Protein AF-A0A8S0XXW0-F1 (afdb_monomer)

Organism: NCBI:txid1561005

Secondary structure (DSSP, 8-state):
-EEEETTEEEE---------------HHHHHHSTT-EEEEEEE-TTS-EEEEEEETT--EEEEEEE--HHHHHHHHHHHHHHHHHHHH-S-PPTTPPTTHHHHHHHHHHHHHHHHHHHHHHHHHHHHTT-SEEEEE--TT-PPPTTSS-HHHHHHHHT-THHHHHHHHHHHHHHTTPEEEEE--TTTTTB-TTTS-B-EEPTTSSEEE-TTT---SEEHHHHHHHHHHHHHHHHHT-

Sequence (237 aa):
MLIHKQSGWQLHVPVVLPRKAVKLESVQVRVGKTDFRMCCVDLGINHHLVMTIQDRKGRVLATKVISGGEDNHLRKSYLEKVVRLQKQTRVIPEGERFAADLWDKIGNFNDDVAHRVSRAIVEFAKKHGAKTIVFEHLTNLKPSKGTQSHRLNQKFIFWVKGRIVKYTRYKALHEGIVVNRVSPRNTSKECPYCGGTFTRYQGVALAKCPTCGVKDVNADYIGSLGIGRNFRKKWLA

Structure (mmCIF, N/CA/C/O backbone):
data_AF-A0A8S0XXW0-F1
#
_entry.id   AF-A0A8S0XXW0-F1
#
loop_
_atom_site.group_PDB
_atom_site.id
_atom_site.type_symbol
_atom_site.label_atom_id
_atom_site.label_alt_id
_atom_site.label_comp_id
_atom_site.label_asym_id
_atom_site.label_entity_id
_atom_site.label_seq_id
_atom_site.pdbx_PDB_ins_code
_atom_site.Cartn_x
_atom_site.Cartn_y
_atom_site.Cartn_z
_atom_site.occupancy
_atom_site.B_iso_or_equiv
_atom_site.auth_seq_id
_atom_site.auth_comp_id
_atom_site.auth_asym_id
_atom_site.auth_atom_id
_atom_site.pdbx_PDB_model_num
ATOM 1 N N . MET A 1 1 ? -11.345 -15.396 -28.919 1.00 77.00 1 MET A N 1
ATOM 2 C CA . MET A 1 1 ? -10.688 -14.605 -29.984 1.00 77.00 1 MET A CA 1
ATOM 3 C C . MET A 1 1 ? -9.280 -15.136 -30.171 1.00 77.00 1 MET A C 1
ATOM 5 O O . MET A 1 1 ? -8.565 -15.260 -29.182 1.00 77.00 1 MET A O 1
ATOM 9 N N . LEU A 1 2 ? -8.911 -15.512 -31.392 1.00 85.50 2 LEU A N 1
ATOM 10 C CA . LEU A 1 2 ? -7.560 -15.969 -31.712 1.00 85.50 2 LEU A CA 1
ATOM 11 C C . LEU A 1 2 ? -6.682 -14.734 -31.974 1.00 85.50 2 LEU A C 1
ATOM 13 O O . LEU A 1 2 ? -7.088 -13.849 -32.721 1.00 85.50 2 LEU A O 1
ATOM 17 N N . ILE A 1 3 ? -5.531 -14.637 -31.313 1.00 87.38 3 ILE A N 1
ATOM 18 C CA . ILE A 1 3 ? -4.619 -13.489 -31.395 1.00 87.38 3 ILE A CA 1
ATOM 19 C C . ILE A 1 3 ? -3.254 -13.995 -31.844 1.00 87.38 3 ILE A C 1
ATOM 21 O O . ILE A 1 3 ? -2.691 -14.889 -31.214 1.00 87.38 3 ILE A O 1
ATOM 25 N N . HIS A 1 4 ? -2.709 -13.410 -32.905 1.00 87.44 4 HIS A N 1
ATOM 26 C CA . HIS A 1 4 ? -1.344 -13.682 -33.338 1.00 87.44 4 HIS A CA 1
ATOM 27 C C . HIS A 1 4 ? -0.362 -12.791 -32.567 1.00 87.44 4 HIS A C 1
ATOM 29 O O . HIS A 1 4 ? -0.524 -11.569 -32.534 1.00 87.44 4 HIS A O 1
ATOM 35 N N . LYS A 1 5 ? 0.645 -13.390 -31.926 1.00 83.12 5 LYS A N 1
ATOM 36 C CA . LYS A 1 5 ? 1.760 -12.684 -31.276 1.00 83.12 5 LYS A CA 1
ATOM 37 C C . LYS A 1 5 ? 3.090 -13.193 -31.828 1.00 83.12 5 LYS A C 1
ATOM 39 O O . LYS A 1 5 ? 3.140 -14.247 -32.446 1.00 83.12 5 LYS A O 1
ATOM 44 N N . GLN A 1 6 ? 4.181 -12.483 -31.537 1.00 75.38 6 GLN A N 1
ATOM 45 C CA . GLN A 1 6 ? 5.540 -12.912 -31.904 1.00 75.38 6 GLN A CA 1
ATOM 46 C C . GLN A 1 6 ? 5.907 -14.306 -31.358 1.00 75.38 6 GLN A C 1
ATOM 48 O O . GLN A 1 6 ? 6.700 -15.010 -31.967 1.00 75.38 6 GLN A O 1
ATOM 53 N N . SER A 1 7 ? 5.315 -14.725 -30.233 1.00 82.56 7 SER A N 1
ATOM 54 C CA . SER A 1 7 ? 5.494 -16.064 -29.654 1.00 82.56 7 SER A CA 1
ATOM 55 C C . SER A 1 7 ? 4.532 -17.128 -30.205 1.00 82.56 7 SER A C 1
ATOM 57 O O . SER A 1 7 ? 4.498 -18.240 -29.682 1.00 82.56 7 SER A O 1
ATOM 59 N N . GLY A 1 8 ? 3.739 -16.796 -31.228 1.00 90.56 8 GLY A N 1
ATOM 60 C CA . GLY A 1 8 ? 2.772 -17.684 -31.869 1.00 90.56 8 GLY A CA 1
ATOM 61 C C . GLY A 1 8 ? 1.310 -17.298 -31.630 1.00 90.56 8 GLY A C 1
ATOM 62 O O . GLY A 1 8 ? 0.977 -16.226 -31.110 1.00 90.56 8 GLY A O 1
ATOM 63 N N . TRP A 1 9 ? 0.411 -18.192 -32.039 1.00 92.00 9 TRP A N 1
ATOM 64 C CA . TRP A 1 9 ? -1.033 -18.018 -31.902 1.00 92.00 9 TRP A CA 1
ATOM 65 C C . TRP A 1 9 ? -1.498 -18.273 -30.466 1.00 92.00 9 TRP A C 1
ATOM 67 O O . TRP A 1 9 ? -1.149 -19.275 -29.848 1.00 92.00 9 TRP A O 1
ATOM 77 N N . GLN A 1 10 ? -2.329 -17.376 -29.938 1.00 91.62 10 GLN A N 1
ATOM 78 C CA . GLN A 1 10 ? -2.934 -17.492 -28.613 1.00 91.62 10 GLN A CA 1
ATOM 79 C C . GLN A 1 10 ? -4.457 -17.465 -28.726 1.00 91.62 10 GLN A C 1
ATOM 81 O O . GLN A 1 10 ? -5.033 -16.531 -29.286 1.00 91.62 10 GLN A O 1
ATOM 86 N N . LEU A 1 11 ? -5.131 -18.464 -28.155 1.00 91.06 11 LEU A N 1
ATOM 87 C CA . LEU A 1 11 ? -6.588 -18.487 -28.061 1.00 91.06 11 LEU A CA 1
ATOM 88 C C . LEU A 1 11 ? -7.034 -17.835 -26.750 1.00 91.06 11 LEU A C 1
ATOM 90 O O . LEU A 1 11 ? -6.878 -18.396 -25.669 1.00 91.06 11 LEU A O 1
ATOM 94 N N . HIS A 1 12 ? -7.627 -16.647 -26.838 1.00 85.75 12 HIS A N 1
ATOM 95 C CA . HIS A 1 12 ? -8.251 -16.002 -25.689 1.00 85.75 12 HIS A CA 1
ATOM 96 C C . HIS A 1 12 ? -9.686 -16.517 -25.536 1.00 85.75 12 HIS A C 1
ATOM 98 O O . HIS A 1 12 ? -10.572 -16.129 -26.309 1.00 85.75 12 HIS A O 1
ATOM 104 N N . VAL A 1 13 ? -9.903 -17.373 -24.535 1.00 88.81 13 VAL A N 1
ATOM 105 C CA . VAL A 1 13 ? -11.226 -17.869 -24.132 1.00 88.81 13 VAL A CA 1
ATOM 106 C C . VAL A 1 13 ? -11.676 -17.095 -22.890 1.00 88.81 13 VAL A C 1
ATOM 108 O O . VAL A 1 13 ? -11.130 -17.316 -21.807 1.00 88.81 13 VAL A O 1
ATOM 111 N N . PRO A 1 14 ? -12.623 -16.147 -23.004 1.00 83.06 14 PRO A N 1
ATOM 112 C CA . PRO A 1 14 ? -13.171 -15.491 -21.827 1.00 83.06 14 PRO A CA 1
ATOM 113 C C . PRO A 1 14 ? -13.984 -16.508 -21.023 1.00 83.06 14 PRO A C 1
ATOM 115 O O . PRO A 1 14 ? -14.970 -17.053 -21.510 1.00 83.06 14 PRO A O 1
ATOM 118 N N . VAL A 1 15 ? -13.579 -16.750 -19.778 1.00 83.19 15 VAL A N 1
ATOM 119 C CA . VAL A 1 15 ? -14.344 -17.576 -18.841 1.00 83.19 15 VAL A CA 1
ATOM 120 C C . VAL A 1 15 ? -15.150 -16.652 -17.941 1.00 83.19 15 VAL A C 1
ATOM 122 O O . VAL A 1 15 ? -14.590 -15.860 -17.179 1.00 83.19 15 VAL A O 1
ATOM 125 N N . VAL A 1 16 ? -16.475 -16.753 -18.018 1.00 79.81 16 VAL A N 1
ATOM 126 C CA . VAL A 1 16 ? -17.367 -16.100 -17.058 1.00 79.81 16 VAL A CA 1
ATOM 127 C C . VAL A 1 16 ? -17.517 -17.038 -15.872 1.00 79.81 16 VAL A C 1
ATOM 129 O O . VAL A 1 16 ? -18.204 -18.051 -15.946 1.00 79.81 16 VAL A O 1
ATOM 132 N N . LEU A 1 17 ? -16.851 -16.711 -14.767 1.00 74.50 17 LEU A N 1
ATOM 133 C CA . LEU A 1 17 ? -17.072 -17.434 -13.523 1.00 74.50 17 LEU A CA 1
ATOM 134 C C . LEU A 1 17 ? -18.460 -17.063 -12.983 1.00 74.50 17 LEU A C 1
ATOM 136 O O . LEU A 1 17 ? -18.759 -15.863 -12.905 1.00 74.50 17 LEU A O 1
ATOM 140 N N . PRO A 1 18 ? -19.298 -18.043 -12.590 1.00 70.94 18 PRO A N 1
ATOM 141 C CA . PRO A 1 18 ? -20.573 -17.749 -11.959 1.00 70.94 18 PRO A CA 1
ATOM 142 C C . PRO A 1 18 ? -20.307 -16.846 -10.760 1.00 70.94 18 PRO A C 1
ATOM 144 O O . PRO A 1 18 ? -19.464 -17.133 -9.901 1.00 70.94 18 PRO A O 1
ATOM 147 N N . ARG A 1 19 ? -20.972 -15.689 -10.750 1.00 63.59 19 ARG A N 1
ATOM 148 C CA . ARG A 1 19 ? -20.820 -14.702 -9.687 1.00 63.59 19 ARG A CA 1
ATOM 149 C C . ARG A 1 19 ? -21.181 -15.421 -8.391 1.00 63.59 19 ARG A C 1
ATOM 151 O O . ARG A 1 19 ? -22.343 -15.774 -8.205 1.00 63.59 19 ARG A O 1
ATOM 158 N N . LYS A 1 20 ? -20.219 -15.630 -7.482 1.00 65.00 20 LYS A N 1
ATOM 159 C CA . LYS A 1 20 ? -20.583 -15.927 -6.092 1.00 65.00 20 LYS A CA 1
ATOM 160 C C . LYS A 1 20 ? -21.565 -14.831 -5.701 1.00 65.00 20 LYS A C 1
ATOM 162 O O . LYS A 1 20 ? -21.251 -13.653 -5.886 1.00 65.00 20 LYS A O 1
ATOM 167 N N . ALA A 1 21 ? -22.765 -15.207 -5.267 1.00 60.47 21 ALA A N 1
ATOM 168 C CA . ALA A 1 21 ? -23.776 -14.263 -4.822 1.00 60.47 21 ALA A CA 1
ATOM 169 C C . ALA A 1 21 ? -23.275 -13.604 -3.532 1.00 60.47 21 ALA A C 1
ATOM 171 O O . ALA A 1 21 ? -23.643 -13.971 -2.421 1.00 60.47 21 ALA A O 1
ATOM 172 N N . VAL A 1 22 ? -22.356 -12.654 -3.671 1.00 65.00 22 VAL A N 1
ATOM 173 C CA . VAL A 1 22 ? -21.858 -11.870 -2.560 1.00 65.00 22 VAL A CA 1
ATOM 174 C C . VAL A 1 22 ? -22.926 -10.819 -2.301 1.00 65.00 22 VAL A C 1
ATOM 176 O O . VAL A 1 22 ? -22.941 -9.767 -2.941 1.00 65.00 22 VAL A O 1
ATOM 179 N N . LYS A 1 23 ? -23.844 -11.108 -1.374 1.00 68.62 23 LYS A N 1
ATOM 180 C CA . LYS A 1 23 ? -24.723 -10.084 -0.801 1.00 68.62 23 LYS A CA 1
ATOM 181 C C . LYS A 1 23 ? -23.844 -9.099 -0.035 1.00 68.62 23 LYS A C 1
ATOM 183 O O . LYS A 1 23 ? -23.504 -9.299 1.129 1.00 68.62 23 LYS A O 1
ATOM 188 N N . LEU A 1 24 ? -23.382 -8.065 -0.733 1.00 75.75 24 LEU A N 1
ATOM 189 C CA . LEU A 1 24 ? -22.581 -7.023 -0.121 1.00 75.75 24 LEU A CA 1
ATOM 190 C C . LEU A 1 24 ? -23.501 -6.093 0.663 1.00 75.75 24 LEU A C 1
ATOM 192 O O . LEU A 1 24 ? -24.193 -5.263 0.086 1.00 75.75 24 LEU A O 1
ATOM 196 N N . GLU A 1 25 ? -23.459 -6.201 1.986 1.00 82.62 25 GLU A N 1
ATOM 197 C CA . GLU A 1 25 ? -24.016 -5.169 2.862 1.00 82.62 25 GLU A CA 1
ATOM 198 C C . GLU A 1 25 ? -23.358 -3.810 2.589 1.00 82.62 25 GLU A C 1
ATOM 200 O O . GLU A 1 25 ? -22.163 -3.752 2.254 1.00 82.62 25 GLU A O 1
ATOM 205 N N . SER A 1 26 ? -24.120 -2.729 2.792 1.00 83.62 26 SER A N 1
ATOM 206 C CA . SER A 1 26 ? -23.596 -1.365 2.742 1.00 83.62 26 SER A CA 1
ATOM 207 C C . SER A 1 26 ? -22.456 -1.180 3.747 1.00 83.62 26 SER A C 1
ATOM 209 O O . SER A 1 26 ? -22.330 -1.906 4.739 1.00 83.62 26 SER A O 1
ATOM 211 N N . VAL A 1 27 ? -21.591 -0.198 3.489 1.00 84.19 27 VAL A N 1
ATOM 212 C CA . VAL A 1 27 ? -20.442 0.069 4.364 1.00 84.19 27 VAL A CA 1
ATOM 213 C C . VAL A 1 27 ? -20.913 0.400 5.781 1.00 84.19 27 VAL A C 1
ATOM 215 O O . VAL A 1 27 ? -20.328 -0.108 6.731 1.00 84.19 27 VAL A O 1
ATOM 218 N N . GLN A 1 28 ? -22.003 1.156 5.922 1.00 84.56 28 GLN A N 1
ATOM 219 C CA . GLN A 1 28 ? -22.602 1.524 7.205 1.00 84.56 28 GLN A CA 1
ATOM 220 C C . GLN A 1 28 ? -23.027 0.298 8.019 1.00 84.56 28 GLN A C 1
ATOM 222 O O . GLN A 1 28 ? -22.655 0.181 9.184 1.00 84.56 28 GLN A O 1
ATOM 227 N N . VAL A 1 29 ? -23.731 -0.655 7.396 1.00 85.69 29 VAL A N 1
ATOM 228 C CA . VAL A 1 29 ? -24.186 -1.880 8.077 1.00 85.69 29 VAL A CA 1
ATOM 229 C C . VAL A 1 29 ? -22.997 -2.706 8.566 1.00 85.69 29 VAL A C 1
ATOM 231 O O . VAL A 1 29 ? -22.981 -3.153 9.710 1.00 85.69 29 VAL A O 1
ATOM 234 N N . ARG A 1 30 ? -21.953 -2.857 7.739 1.00 86.19 30 ARG A N 1
ATOM 235 C CA . ARG A 1 30 ? -20.734 -3.591 8.126 1.00 86.19 30 ARG A CA 1
ATOM 236 C C . ARG A 1 30 ? -20.043 -2.947 9.31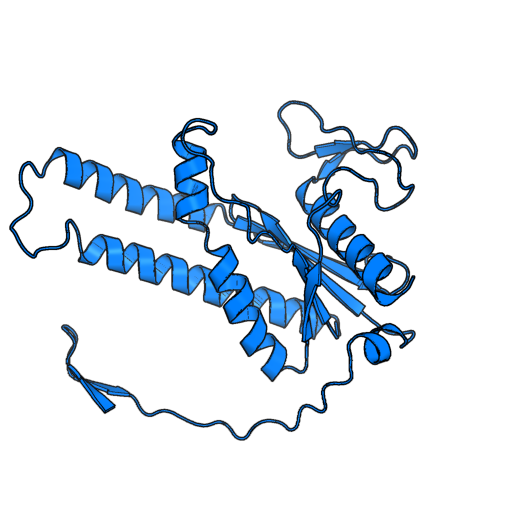7 1.00 86.19 30 ARG A C 1
ATOM 238 O O . ARG A 1 30 ? -19.617 -3.642 10.230 1.00 86.19 30 ARG A O 1
ATOM 245 N N . VAL A 1 31 ? -19.906 -1.628 9.263 1.00 87.12 31 VAL A N 1
ATOM 246 C CA . VAL A 1 31 ? -19.191 -0.819 10.249 1.00 87.12 31 VAL A CA 1
ATOM 247 C C . VAL A 1 31 ? -19.926 -0.775 11.594 1.00 87.12 31 VAL A C 1
ATOM 249 O O . VAL A 1 31 ? -19.275 -0.644 12.630 1.00 87.12 31 VAL A O 1
ATOM 252 N N . GLY A 1 32 ? -21.252 -0.952 11.595 1.00 84.06 32 GLY A N 1
ATOM 253 C CA . GLY A 1 32 ? -22.062 -1.082 12.809 1.00 84.06 32 GLY A CA 1
ATOM 254 C C . GLY A 1 32 ? -21.827 -2.377 13.596 1.00 84.06 32 GLY A C 1
ATOM 255 O O . GLY A 1 32 ? -22.107 -2.416 14.793 1.00 84.06 32 GLY A O 1
ATOM 256 N N . LYS A 1 33 ? -21.271 -3.425 12.971 1.00 87.69 33 LYS A N 1
ATOM 257 C CA . LYS A 1 33 ? -20.992 -4.701 13.647 1.00 87.69 33 LYS A CA 1
ATOM 258 C C . LYS A 1 33 ? -19.844 -4.556 14.649 1.00 87.69 33 LYS A C 1
ATOM 260 O O . LYS A 1 33 ? -18.830 -3.910 14.381 1.00 87.69 33 LYS A O 1
ATOM 265 N N . THR A 1 34 ? -19.989 -5.164 15.823 1.00 85.62 34 THR A N 1
ATOM 266 C CA . THR A 1 34 ? -19.013 -5.054 16.923 1.00 85.62 34 THR A CA 1
ATOM 267 C C . THR A 1 34 ? -17.680 -5.729 16.605 1.00 85.62 34 THR A C 1
ATOM 269 O O . THR A 1 34 ? -16.633 -5.255 17.047 1.00 85.62 34 THR A O 1
ATOM 272 N N . ASP A 1 35 ? -17.706 -6.783 15.793 1.00 89.75 35 ASP A N 1
ATOM 273 C CA . ASP A 1 35 ? -16.549 -7.534 15.304 1.00 89.75 35 ASP A CA 1
ATOM 274 C C . ASP A 1 35 ? -15.934 -6.937 14.023 1.00 89.75 35 ASP A C 1
ATOM 276 O O . ASP A 1 35 ? -15.030 -7.531 13.427 1.00 89.75 35 ASP A O 1
ATOM 280 N N . PHE A 1 36 ? -16.391 -5.755 13.589 1.00 93.19 36 PHE A N 1
ATOM 281 C CA . PHE A 1 36 ? -15.921 -5.132 12.360 1.00 93.19 36 PHE A CA 1
ATOM 282 C C . PHE A 1 36 ? -14.412 -4.870 12.386 1.00 93.19 36 PHE A C 1
ATOM 284 O O . PHE A 1 36 ? -13.871 -4.178 13.257 1.00 93.19 36 PHE A O 1
ATOM 291 N N . ARG A 1 37 ? -13.745 -5.374 11.346 1.00 95.56 37 ARG A N 1
ATOM 292 C CA . ARG A 1 37 ? -12.324 -5.162 11.075 1.00 95.56 37 ARG A CA 1
ATOM 293 C C . ARG A 1 37 ? -12.131 -4.557 9.695 1.00 95.56 37 ARG A C 1
ATOM 295 O O . ARG A 1 37 ? -12.758 -4.977 8.716 1.00 95.56 37 ARG A O 1
ATOM 302 N N . MET A 1 38 ? -11.198 -3.620 9.616 1.00 96.00 38 MET A N 1
ATOM 303 C CA . MET A 1 38 ? -10.753 -3.001 8.374 1.00 96.00 38 MET A CA 1
ATOM 304 C C . MET A 1 38 ? -9.255 -3.220 8.173 1.00 96.00 38 MET A C 1
ATOM 306 O O . MET A 1 38 ? -8.485 -3.198 9.128 1.00 96.00 38 MET A O 1
ATOM 310 N N . CYS A 1 39 ? -8.839 -3.393 6.924 1.00 97.50 39 CYS A N 1
ATOM 311 C CA . CYS A 1 39 ? -7.438 -3.402 6.528 1.00 97.50 39 CYS A CA 1
ATOM 312 C C . CYS A 1 39 ? -7.091 -2.037 5.933 1.00 97.50 39 CYS A C 1
ATOM 314 O O . CYS A 1 39 ? -7.526 -1.714 4.829 1.00 97.50 39 CYS A O 1
ATOM 316 N N . CYS A 1 40 ? -6.331 -1.227 6.658 1.00 96.06 40 CYS A N 1
ATOM 317 C CA . CYS A 1 40 ? -5.833 0.057 6.174 1.00 96.06 40 CYS A CA 1
ATOM 318 C C . CYS A 1 40 ? -4.532 -0.170 5.419 1.00 96.06 40 CYS A C 1
ATOM 320 O O . CYS A 1 40 ? -3.696 -0.950 5.869 1.00 96.06 40 CYS A O 1
ATOM 322 N N . VAL A 1 41 ? -4.400 0.459 4.256 1.00 94.25 41 VAL A N 1
ATOM 323 C CA . VAL A 1 41 ? -3.312 0.185 3.323 1.00 94.25 41 VAL A CA 1
ATOM 324 C C . VAL A 1 41 ? -2.670 1.498 2.908 1.00 94.25 41 VAL A C 1
ATOM 326 O O . VAL A 1 41 ? -3.231 2.243 2.095 1.00 94.25 41 VAL A O 1
ATOM 329 N N . ASP A 1 42 ? -1.484 1.757 3.449 1.00 90.62 42 ASP A N 1
ATOM 330 C CA . ASP A 1 42 ? -0.631 2.844 2.997 1.00 90.62 42 ASP A CA 1
ATOM 331 C C . ASP A 1 42 ? 0.325 2.347 1.909 1.00 90.62 42 ASP A C 1
ATOM 333 O O . ASP A 1 42 ? 1.037 1.354 2.061 1.00 90.62 42 ASP A O 1
ATOM 337 N N . LEU A 1 43 ? 0.298 3.045 0.778 1.00 86.62 43 LEU A N 1
ATOM 338 C CA . LEU A 1 43 ? 1.144 2.773 -0.374 1.00 86.62 43 LEU A CA 1
ATOM 339 C C . LEU A 1 43 ? 2.106 3.946 -0.469 1.00 86.62 43 LEU A C 1
ATOM 341 O O . LEU A 1 43 ? 1.690 5.020 -0.908 1.00 86.62 43 LEU A O 1
ATOM 345 N N . GLY A 1 44 ? 3.362 3.729 -0.093 1.00 77.38 44 GLY A N 1
ATOM 346 C CA . GLY A 1 44 ? 4.431 4.706 -0.232 1.00 77.38 44 GLY A CA 1
ATOM 347 C C . GLY A 1 44 ? 4.956 4.803 -1.670 1.00 77.38 44 GLY A C 1
ATOM 348 O O . GLY A 1 44 ? 4.848 3.874 -2.478 1.00 77.38 44 GLY A O 1
ATOM 349 N N . ILE A 1 45 ? 5.583 5.937 -1.994 1.00 66.50 45 ILE A N 1
ATOM 350 C CA . ILE A 1 45 ? 6.205 6.200 -3.310 1.00 66.50 45 ILE A CA 1
ATOM 351 C C . ILE A 1 45 ? 7.396 5.262 -3.567 1.00 66.50 45 ILE A C 1
ATOM 353 O O . ILE A 1 45 ? 7.683 4.908 -4.706 1.00 66.50 45 ILE A O 1
ATOM 357 N N . ASN A 1 46 ? 8.070 4.801 -2.510 1.00 63.38 46 ASN A N 1
ATOM 358 C CA . ASN A 1 46 ? 9.148 3.812 -2.604 1.00 63.38 46 ASN A CA 1
ATOM 359 C C . ASN A 1 46 ? 8.626 2.369 -2.663 1.00 63.38 46 ASN A C 1
ATOM 361 O O . ASN A 1 46 ? 9.384 1.442 -2.398 1.00 63.38 46 ASN A O 1
ATOM 365 N N . HIS A 1 47 ? 7.346 2.158 -2.983 1.00 59.28 47 HIS A N 1
ATOM 366 C CA . HIS A 1 47 ? 6.723 0.831 -3.014 1.00 59.28 47 HIS A CA 1
ATOM 367 C C . HIS A 1 47 ? 6.783 0.085 -1.671 1.00 59.28 47 HIS A C 1
ATOM 369 O O . HIS A 1 47 ? 6.521 -1.111 -1.617 1.00 59.28 47 HIS A O 1
ATOM 375 N N . HIS A 1 48 ? 7.082 0.799 -0.584 1.00 70.31 48 HIS A N 1
ATOM 376 C CA . HIS A 1 48 ? 6.832 0.313 0.760 1.00 70.31 48 HIS A CA 1
ATOM 377 C C . HIS A 1 48 ? 5.328 0.313 0.966 1.00 70.31 48 HIS A C 1
ATOM 379 O O . HIS A 1 48 ? 4.654 1.332 0.799 1.00 70.31 48 HIS A O 1
ATOM 385 N N . LEU A 1 49 ? 4.813 -0.867 1.257 1.00 85.81 49 LEU A N 1
ATOM 386 C CA . LEU A 1 49 ? 3.424 -1.071 1.585 1.00 85.81 49 LEU A CA 1
ATOM 387 C C . LEU A 1 49 ? 3.345 -1.348 3.076 1.00 85.81 49 LEU A C 1
ATOM 389 O O . LEU A 1 49 ? 3.956 -2.307 3.548 1.00 85.81 49 LEU A O 1
ATOM 393 N N . VAL A 1 50 ? 2.549 -0.560 3.788 1.00 91.56 50 VAL A N 1
ATOM 394 C CA . VAL A 1 50 ? 2.177 -0.863 5.167 1.00 91.56 50 VAL A CA 1
ATOM 395 C C . VAL A 1 50 ? 0.698 -1.193 5.203 1.00 91.56 50 VAL A C 1
ATOM 397 O O . VAL A 1 50 ? -0.140 -0.448 4.697 1.00 91.56 50 VAL A O 1
ATOM 400 N N . MET A 1 51 ? 0.378 -2.332 5.802 1.00 95.25 51 MET A N 1
ATOM 401 C CA . MET A 1 51 ? -0.987 -2.770 6.040 1.00 95.25 51 MET A CA 1
ATOM 402 C C . MET A 1 51 ? -1.216 -2.897 7.536 1.00 95.25 51 MET A C 1
ATOM 404 O O . MET A 1 51 ? -0.434 -3.557 8.221 1.00 95.25 51 MET A O 1
ATOM 408 N N . THR A 1 52 ? -2.303 -2.318 8.038 1.00 96.31 52 THR A N 1
ATOM 409 C CA . THR A 1 52 ? -2.725 -2.492 9.432 1.00 96.31 52 THR A CA 1
ATOM 410 C C . THR A 1 52 ? -4.169 -2.965 9.509 1.00 96.31 52 THR A C 1
ATOM 412 O O . THR A 1 52 ? -5.064 -2.395 8.886 1.00 96.31 52 THR A O 1
ATOM 415 N N . ILE A 1 53 ? -4.410 -4.017 10.288 1.00 97.62 53 ILE A N 1
ATOM 416 C CA . ILE A 1 53 ? -5.756 -4.456 10.648 1.00 97.62 53 ILE A CA 1
ATOM 417 C C . ILE A 1 53 ? -6.192 -3.646 11.855 1.00 97.62 53 ILE A C 1
ATOM 419 O O . ILE A 1 53 ? -5.536 -3.684 12.893 1.00 97.62 53 ILE A O 1
ATOM 423 N N . GLN A 1 54 ? -7.295 -2.923 11.714 1.00 95.50 54 GLN A N 1
ATOM 424 C CA . GLN A 1 54 ? -7.855 -2.082 12.762 1.00 95.50 54 GLN A CA 1
ATOM 425 C C . GLN A 1 54 ? -9.302 -2.470 13.046 1.00 95.50 54 GLN A C 1
ATOM 427 O O . GLN A 1 54 ? -10.041 -2.843 12.131 1.00 95.50 54 GLN A O 1
ATOM 432 N N . ASP A 1 55 ? -9.713 -2.355 14.304 1.00 93.38 55 ASP A N 1
ATOM 433 C CA . ASP A 1 55 ? -11.113 -2.506 14.702 1.00 93.38 55 ASP A CA 1
ATOM 434 C C . ASP A 1 55 ? -11.890 -1.174 14.641 1.00 93.38 55 ASP A C 1
ATOM 436 O O . ASP A 1 55 ? -11.347 -0.109 14.318 1.00 93.38 55 ASP A O 1
ATOM 440 N N . ARG A 1 56 ? -13.183 -1.225 14.981 1.00 91.00 56 ARG A N 1
ATOM 441 C CA . ARG A 1 56 ? -14.071 -0.050 15.050 1.00 91.00 56 ARG A CA 1
ATOM 442 C C . ARG A 1 56 ? -13.591 1.034 16.029 1.00 91.00 56 ARG A C 1
ATOM 444 O O . ARG A 1 56 ? -13.891 2.203 15.814 1.00 91.00 56 ARG A O 1
ATOM 451 N N . LYS A 1 57 ? -12.835 0.672 17.072 1.00 88.94 57 LYS A N 1
ATOM 452 C CA . LYS A 1 57 ? -12.287 1.597 18.083 1.00 88.94 57 LYS A CA 1
ATOM 453 C C . LYS A 1 57 ? -10.916 2.163 17.688 1.00 88.94 57 LYS A C 1
ATOM 455 O O . LYS A 1 57 ? -10.435 3.096 18.318 1.00 88.94 57 LYS A O 1
ATOM 460 N N . GLY A 1 58 ? -10.297 1.633 16.633 1.00 88.62 58 GLY A N 1
ATOM 461 C CA . GLY A 1 58 ? -8.964 2.022 16.180 1.00 88.62 58 GLY A CA 1
ATOM 462 C C . GLY A 1 58 ? -7.816 1.246 16.817 1.00 88.62 58 GLY A C 1
ATOM 463 O O . GLY A 1 58 ? -6.663 1.618 16.603 1.00 88.62 58 GLY A O 1
ATOM 464 N N . ARG A 1 59 ? -8.098 0.160 17.546 1.00 91.56 59 ARG A N 1
ATOM 465 C CA . ARG A 1 59 ? -7.059 -0.757 18.032 1.00 91.56 59 ARG A CA 1
ATOM 466 C C . ARG A 1 59 ? -6.455 -1.507 16.851 1.00 91.56 59 ARG A C 1
ATOM 468 O O . ARG A 1 59 ? -7.183 -1.988 15.981 1.00 91.56 59 ARG A O 1
ATOM 475 N N . VAL A 1 60 ? -5.130 -1.615 16.834 1.00 94.50 60 VAL A N 1
ATOM 476 C CA . VAL A 1 60 ? -4.381 -2.335 15.799 1.00 94.50 60 VAL A CA 1
ATOM 477 C C . VAL A 1 60 ? -4.251 -3.795 16.214 1.00 94.50 60 VAL A C 1
ATOM 479 O O . VAL A 1 60 ? -3.721 -4.086 17.279 1.00 94.50 60 VAL A O 1
ATOM 482 N N . LEU A 1 61 ? -4.748 -4.705 15.380 1.00 95.81 61 LEU A N 1
ATOM 483 C CA . LEU A 1 61 ? -4.754 -6.148 15.639 1.00 95.81 61 LEU A CA 1
ATOM 484 C C . LEU A 1 61 ? -3.602 -6.878 14.942 1.00 95.81 61 LEU A C 1
ATOM 486 O O . LEU A 1 61 ? -3.162 -7.923 15.403 1.00 95.81 61 LEU A O 1
ATOM 490 N N . ALA A 1 62 ? -3.146 -6.359 13.802 1.00 96.44 62 ALA A N 1
ATOM 491 C CA . ALA A 1 62 ? -2.033 -6.921 13.049 1.00 96.44 62 ALA A CA 1
ATOM 492 C C . ALA A 1 62 ? -1.426 -5.860 12.131 1.00 96.44 62 ALA A C 1
ATOM 494 O O . ALA A 1 62 ? -2.142 -4.999 11.615 1.00 96.44 62 ALA A O 1
ATOM 495 N N . THR A 1 63 ? -0.129 -5.982 11.869 1.00 95.25 63 THR A N 1
ATOM 496 C CA . THR A 1 63 ? 0.607 -5.120 10.942 1.00 95.25 63 THR A CA 1
ATOM 497 C C . THR A 1 63 ? 1.441 -5.986 10.015 1.00 95.25 63 THR A C 1
ATOM 499 O O . THR A 1 63 ? 2.055 -6.958 10.451 1.00 95.25 63 THR A O 1
ATOM 502 N N . LYS A 1 64 ? 1.484 -5.633 8.732 1.00 94.69 64 LYS A N 1
ATOM 503 C CA . LYS A 1 64 ? 2.377 -6.256 7.758 1.00 94.69 64 LYS A CA 1
ATOM 504 C C . LYS A 1 64 ? 3.002 -5.189 6.878 1.00 94.69 64 LYS A C 1
ATOM 506 O O . LYS A 1 64 ? 2.299 -4.339 6.335 1.00 94.69 64 LYS A O 1
ATOM 511 N N . VAL A 1 65 ? 4.317 -5.270 6.722 1.00 91.88 65 VAL A N 1
ATOM 512 C CA . VAL A 1 65 ? 5.089 -4.398 5.838 1.00 91.88 65 VAL A CA 1
ATOM 513 C C . VAL A 1 65 ? 5.628 -5.234 4.686 1.00 91.88 65 VAL A C 1
ATOM 515 O O . VAL A 1 65 ? 6.102 -6.349 4.896 1.00 91.88 65 VAL A O 1
ATOM 518 N N . ILE A 1 66 ? 5.528 -4.713 3.467 1.00 89.50 66 ILE A N 1
ATOM 519 C CA . ILE A 1 66 ? 6.167 -5.290 2.283 1.00 89.50 66 ILE A CA 1
ATOM 520 C C . ILE A 1 66 ? 7.124 -4.239 1.733 1.00 89.50 66 ILE A C 1
ATOM 522 O O . ILE A 1 66 ? 6.709 -3.127 1.398 1.00 89.50 66 ILE A O 1
ATOM 526 N N . SER A 1 67 ? 8.409 -4.589 1.677 1.00 87.25 67 SER A N 1
ATOM 527 C CA . SER A 1 67 ? 9.427 -3.751 1.051 1.00 87.25 67 SER A CA 1
ATOM 528 C C . SER A 1 67 ? 9.314 -3.843 -0.468 1.00 87.25 67 SER A C 1
ATOM 530 O O . SER A 1 67 ? 9.107 -4.918 -1.020 1.00 87.25 67 SER A O 1
ATOM 532 N N . GLY A 1 68 ? 9.484 -2.708 -1.138 1.00 84.75 68 GLY A N 1
ATOM 533 C CA . GLY A 1 68 ? 9.598 -2.619 -2.591 1.00 84.75 68 GLY A CA 1
ATOM 534 C C . GLY A 1 68 ? 11.031 -2.365 -3.054 1.00 84.75 68 GLY A C 1
ATOM 535 O O . GLY A 1 68 ? 11.232 -1.933 -4.186 1.00 84.75 68 GLY A O 1
ATOM 536 N N . GLY A 1 69 ? 12.027 -2.551 -2.178 1.00 85.62 69 GLY A N 1
ATOM 537 C CA . GLY A 1 69 ? 13.435 -2.251 -2.458 1.00 85.62 69 GLY A CA 1
ATOM 538 C C . GLY A 1 69 ? 13.977 -2.989 -3.683 1.00 85.62 69 GLY A C 1
ATOM 539 O O . GLY A 1 69 ? 14.513 -2.349 -4.587 1.00 85.62 69 GLY A O 1
ATOM 540 N N . GLU A 1 70 ? 13.765 -4.303 -3.751 1.00 87.31 70 GLU A N 1
ATOM 541 C CA . GLU A 1 70 ? 14.174 -5.145 -4.886 1.00 87.31 70 GLU A CA 1
ATOM 542 C C . GLU A 1 70 ? 13.473 -4.726 -6.181 1.00 87.31 70 GLU A C 1
ATOM 544 O O . GLU A 1 70 ? 14.126 -4.472 -7.195 1.00 87.31 70 GLU A O 1
ATOM 549 N N . ASP A 1 71 ? 12.150 -4.545 -6.126 1.00 89.00 71 ASP A N 1
ATOM 550 C CA . ASP A 1 71 ? 11.360 -4.115 -7.280 1.00 89.00 71 ASP A CA 1
ATOM 551 C C . ASP A 1 71 ? 11.824 -2.742 -7.802 1.00 89.00 71 ASP A C 1
ATOM 553 O O . ASP A 1 71 ? 11.873 -2.496 -9.010 1.00 89.00 71 ASP A O 1
ATOM 557 N N . ASN A 1 72 ? 12.198 -1.831 -6.899 1.00 85.31 72 ASN A N 1
ATOM 558 C CA . ASN A 1 72 ? 12.743 -0.523 -7.253 1.00 85.31 72 ASN A CA 1
ATOM 559 C C . ASN A 1 72 ? 14.130 -0.621 -7.878 1.00 85.31 72 ASN A C 1
ATOM 561 O O . ASN A 1 72 ? 14.408 0.103 -8.835 1.00 85.31 72 ASN A O 1
ATOM 565 N N . HIS A 1 73 ? 14.992 -1.480 -7.335 1.00 87.75 73 HIS A N 1
ATOM 566 C CA . HIS A 1 73 ? 16.328 -1.708 -7.869 1.00 87.75 73 HIS A CA 1
ATOM 567 C C . HIS A 1 73 ? 16.247 -2.259 -9.296 1.00 87.75 73 HIS A C 1
ATOM 569 O O . HIS A 1 73 ? 16.883 -1.735 -10.212 1.00 87.75 73 HIS A O 1
ATOM 575 N N . LEU A 1 74 ? 15.399 -3.265 -9.513 1.00 89.00 74 LEU A N 1
ATOM 576 C CA . LEU A 1 74 ? 15.211 -3.862 -10.829 1.00 89.00 74 LEU A CA 1
ATOM 577 C C . LEU A 1 74 ? 14.591 -2.870 -11.823 1.00 89.00 74 LEU A C 1
ATOM 579 O O . LEU A 1 74 ? 15.074 -2.737 -12.949 1.00 89.00 74 LEU A O 1
ATOM 583 N N . ARG A 1 75 ? 13.589 -2.090 -11.393 1.00 88.75 75 ARG A N 1
ATOM 584 C CA . ARG A 1 75 ? 13.024 -1.003 -12.207 1.00 88.75 75 ARG A CA 1
ATOM 585 C C . ARG A 1 75 ? 14.085 0.016 -12.606 1.00 88.75 75 ARG A C 1
ATOM 587 O O . ARG A 1 75 ? 14.135 0.412 -13.767 1.00 88.75 75 ARG A O 1
ATOM 594 N N . LYS A 1 76 ? 14.927 0.434 -11.658 1.00 88.06 76 LYS A N 1
ATOM 595 C CA . LYS A 1 76 ? 16.029 1.366 -11.912 1.00 88.06 76 LYS A CA 1
ATOM 596 C C . LYS A 1 76 ? 16.973 0.804 -12.979 1.00 88.06 76 LYS A C 1
ATOM 598 O O . LYS A 1 76 ? 17.245 1.508 -13.943 1.00 88.06 76 LYS A O 1
ATOM 603 N N . SER A 1 77 ? 17.357 -0.469 -12.874 1.00 91.25 77 SER A N 1
ATOM 604 C CA . SER A 1 77 ? 18.195 -1.138 -13.879 1.00 91.25 77 SER A CA 1
ATOM 605 C C . SER A 1 77 ? 17.571 -1.123 -15.282 1.00 91.25 77 SER A C 1
ATOM 607 O O . SER A 1 77 ? 18.262 -0.856 -16.266 1.00 91.25 77 SER A O 1
ATOM 609 N N . TYR A 1 78 ? 16.258 -1.355 -15.409 1.00 90.81 78 TYR A N 1
ATOM 610 C CA . TYR A 1 78 ? 15.586 -1.249 -16.710 1.00 90.81 78 TYR A CA 1
ATOM 611 C C . TYR A 1 78 ? 15.583 0.180 -17.257 1.00 90.81 78 TYR A C 1
ATOM 613 O O . TYR A 1 78 ? 15.862 0.377 -18.438 1.00 90.81 78 TYR A O 1
ATOM 621 N N . LEU A 1 79 ? 15.321 1.178 -16.413 1.00 88.81 79 LEU A N 1
ATOM 622 C CA . LEU A 1 79 ? 15.324 2.584 -16.825 1.00 88.81 79 LEU A CA 1
ATOM 623 C C . LEU A 1 79 ? 16.722 3.072 -17.224 1.00 88.81 79 LEU A C 1
ATOM 625 O O . LEU A 1 79 ? 16.855 3.837 -18.173 1.00 88.81 79 LEU A O 1
ATOM 629 N N . GLU A 1 80 ? 17.774 2.598 -16.561 1.00 90.69 80 GLU A N 1
ATOM 630 C CA . GLU A 1 80 ? 19.160 2.899 -16.941 1.00 90.69 80 GLU A CA 1
ATOM 631 C C . GLU A 1 80 ? 19.508 2.346 -18.327 1.00 90.69 80 GLU A C 1
ATOM 633 O O . GLU A 1 80 ? 20.190 3.017 -19.104 1.00 90.69 80 GLU A O 1
ATOM 638 N N . LYS A 1 81 ? 18.980 1.168 -18.689 1.00 91.50 81 LYS A N 1
ATOM 639 C CA . LYS A 1 81 ? 19.119 0.621 -20.049 1.00 91.50 81 LYS A CA 1
ATOM 640 C C . LYS A 1 81 ? 18.431 1.504 -21.090 1.00 91.50 81 LYS A C 1
ATOM 642 O O . LYS A 1 81 ? 19.030 1.746 -22.134 1.00 91.50 81 LYS A O 1
ATOM 647 N N . VAL A 1 82 ? 17.236 2.027 -20.793 1.00 88.94 82 VAL A N 1
ATOM 648 C CA . VAL A 1 82 ? 16.525 2.983 -21.668 1.00 88.94 82 VAL A CA 1
ATOM 649 C C . VAL A 1 82 ? 17.382 4.228 -21.895 1.00 88.94 82 VAL A C 1
ATOM 651 O O . VAL A 1 82 ? 17.606 4.617 -23.037 1.00 88.94 82 VAL A O 1
ATOM 654 N N . VAL A 1 83 ? 17.916 4.819 -20.822 1.00 87.62 83 VAL A N 1
ATOM 655 C CA . VAL A 1 83 ? 18.764 6.022 -20.905 1.00 87.62 83 VAL A CA 1
ATOM 656 C C . VAL A 1 83 ? 20.037 5.754 -21.709 1.00 87.62 83 VAL A C 1
ATOM 658 O O . VAL A 1 83 ? 20.446 6.590 -22.511 1.00 87.62 83 VAL A O 1
ATOM 661 N N . ARG A 1 84 ? 20.673 4.591 -21.523 1.00 89.25 84 ARG A N 1
ATOM 662 C CA . ARG A 1 84 ? 21.870 4.212 -22.285 1.00 89.25 84 ARG A CA 1
ATOM 663 C C . ARG A 1 84 ? 21.575 4.082 -23.777 1.00 89.25 84 ARG A C 1
ATOM 665 O O . ARG A 1 84 ? 22.321 4.642 -24.572 1.00 89.25 84 ARG A O 1
ATOM 672 N N . LEU A 1 85 ? 20.489 3.396 -24.137 1.00 87.94 85 LEU A N 1
ATOM 673 C CA . LEU A 1 85 ? 20.052 3.282 -25.530 1.00 87.94 85 LEU A CA 1
ATOM 674 C C . LEU A 1 85 ? 19.750 4.663 -26.117 1.00 87.94 85 LEU A C 1
ATOM 676 O O . LEU A 1 85 ? 20.187 4.962 -27.217 1.00 87.94 85 LEU A O 1
ATOM 680 N N . GLN A 1 86 ? 19.110 5.549 -25.352 1.00 86.12 86 GLN A N 1
ATOM 681 C CA . GLN A 1 86 ? 18.752 6.886 -25.826 1.00 86.12 86 GLN A CA 1
ATOM 682 C C . GLN A 1 86 ? 19.987 7.743 -26.136 1.00 86.12 86 GLN A C 1
ATOM 684 O O . GLN A 1 86 ? 19.953 8.554 -27.051 1.00 86.12 86 GLN A O 1
ATOM 689 N N . LYS A 1 87 ? 21.091 7.556 -25.402 1.00 86.38 87 LYS A N 1
ATOM 690 C CA . LYS A 1 87 ? 22.372 8.220 -25.702 1.00 86.38 87 LYS A CA 1
ATOM 691 C C . LYS A 1 87 ? 23.045 7.680 -26.966 1.00 86.38 87 LYS A C 1
ATOM 693 O O . LYS A 1 87 ? 23.808 8.402 -27.598 1.00 86.38 87 LYS A O 1
ATOM 698 N N . GLN A 1 88 ? 22.819 6.407 -27.290 1.00 87.12 88 GLN A N 1
ATOM 699 C CA . GLN A 1 88 ? 23.403 5.743 -28.459 1.00 87.12 88 GLN A CA 1
ATOM 700 C C . GLN A 1 88 ? 22.585 6.013 -29.728 1.00 87.12 88 GLN A C 1
ATOM 702 O O . GLN A 1 88 ? 23.148 6.166 -30.810 1.00 87.12 88 GLN A O 1
ATOM 707 N N . THR A 1 89 ? 21.264 6.100 -29.596 1.00 81.38 89 THR A N 1
ATOM 708 C CA . THR A 1 89 ? 20.335 6.327 -30.702 1.00 81.38 89 THR A CA 1
ATOM 709 C C . THR A 1 89 ? 20.234 7.818 -31.023 1.00 81.38 89 THR A C 1
ATOM 711 O O . THR A 1 89 ? 19.765 8.603 -30.205 1.00 81.38 89 THR A O 1
ATOM 714 N N . ARG A 1 90 ? 20.657 8.216 -32.229 1.00 70.12 90 ARG A N 1
ATOM 715 C CA . ARG A 1 90 ? 20.598 9.616 -32.694 1.00 70.12 90 ARG A CA 1
ATOM 716 C C . ARG A 1 90 ? 19.297 9.968 -33.423 1.00 70.12 90 ARG A C 1
ATOM 718 O O . ARG A 1 90 ? 18.879 11.117 -33.373 1.00 70.12 90 ARG A O 1
ATOM 725 N N . VAL A 1 91 ? 18.661 8.992 -34.077 1.00 75.88 91 VAL A N 1
ATOM 726 C CA . VAL A 1 91 ? 17.414 9.151 -34.844 1.00 75.88 91 VAL A CA 1
ATOM 727 C C . VAL A 1 91 ? 16.520 7.939 -34.582 1.00 75.88 91 VAL A C 1
ATOM 729 O O . VAL A 1 91 ? 17.013 6.814 -34.527 1.00 75.88 91 VAL A O 1
ATOM 732 N N . ILE A 1 92 ? 15.223 8.175 -34.392 1.00 75.69 92 ILE A N 1
ATOM 733 C CA . ILE A 1 92 ? 14.196 7.131 -34.296 1.00 75.69 92 ILE A CA 1
ATOM 734 C C . ILE A 1 92 ? 13.453 7.129 -35.640 1.00 75.69 92 ILE A C 1
ATOM 736 O O . ILE A 1 92 ? 12.979 8.201 -36.025 1.00 75.69 92 ILE A O 1
ATOM 740 N N . PRO A 1 93 ? 13.372 5.993 -36.359 1.00 76.88 93 PRO A N 1
ATOM 741 C CA . PRO A 1 93 ? 12.612 5.901 -37.603 1.00 76.88 93 PRO A CA 1
ATOM 742 C C . PRO A 1 93 ? 11.151 6.321 -37.415 1.00 76.88 93 PRO A C 1
ATOM 744 O O . PRO A 1 93 ? 10.543 6.075 -36.369 1.00 76.88 93 PRO A O 1
ATOM 747 N N . GLU A 1 94 ? 10.583 6.966 -38.430 1.00 76.19 94 GLU A N 1
ATOM 748 C CA . GLU A 1 94 ? 9.195 7.416 -38.397 1.00 76.19 94 GLU A CA 1
ATOM 749 C C . GLU A 1 94 ? 8.238 6.220 -38.255 1.00 76.19 94 GLU A C 1
ATOM 751 O O . GLU A 1 94 ? 8.382 5.203 -38.928 1.00 76.19 94 GLU A O 1
ATOM 756 N N . GLY A 1 95 ? 7.279 6.320 -37.331 1.00 77.19 95 GLY A N 1
ATOM 757 C CA . GLY A 1 95 ? 6.334 5.241 -37.023 1.00 77.19 95 GLY A CA 1
ATOM 758 C C . GLY A 1 95 ? 6.834 4.191 -36.021 1.00 77.19 95 GLY A C 1
ATOM 759 O O . GLY A 1 95 ? 6.023 3.411 -35.517 1.00 77.19 95 GLY A O 1
ATOM 760 N N . GLU A 1 96 ? 8.117 4.195 -35.646 1.00 79.50 96 GLU A N 1
ATOM 761 C CA . GLU A 1 96 ? 8.652 3.260 -34.653 1.00 79.50 96 GLU A CA 1
ATOM 762 C C . GLU A 1 96 ? 8.645 3.821 -33.225 1.00 79.50 96 GLU A C 1
ATOM 764 O O . GLU A 1 96 ? 8.891 5.001 -32.959 1.00 79.50 96 GLU A O 1
ATOM 769 N N . ARG A 1 97 ? 8.392 2.940 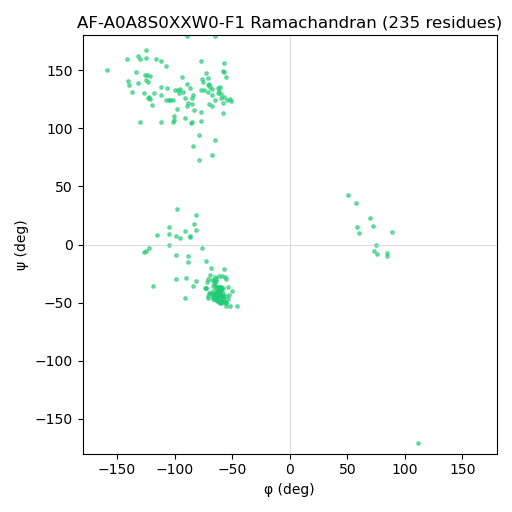-32.249 1.00 79.81 97 ARG A N 1
ATOM 770 C CA . ARG A 1 97 ? 8.510 3.281 -30.826 1.00 79.81 97 ARG A CA 1
ATOM 771 C C . ARG A 1 97 ? 9.933 2.996 -30.364 1.00 79.81 97 ARG A C 1
ATOM 773 O O . ARG A 1 97 ? 10.367 1.847 -30.354 1.00 79.81 97 ARG A O 1
ATOM 780 N N . PHE A 1 98 ? 10.630 4.030 -29.898 1.00 85.06 98 PHE A N 1
ATOM 781 C CA . PHE A 1 98 ? 11.959 3.883 -29.306 1.00 85.06 98 PHE A CA 1
ATOM 782 C C . PHE A 1 98 ? 11.977 2.811 -28.208 1.00 85.06 98 PHE A C 1
ATOM 784 O O . PHE A 1 98 ? 11.217 2.911 -27.246 1.00 85.06 98 PHE A O 1
ATOM 791 N N . ALA A 1 99 ? 12.875 1.828 -28.332 1.00 84.44 99 ALA A N 1
ATOM 792 C CA . ALA A 1 99 ? 13.080 0.749 -27.362 1.00 84.44 99 ALA A CA 1
ATOM 793 C C . ALA A 1 99 ? 11.780 0.015 -26.955 1.00 84.44 99 ALA A C 1
ATOM 795 O O . ALA A 1 99 ? 11.579 -0.266 -25.769 1.00 84.44 99 ALA A O 1
ATOM 796 N N . ALA A 1 100 ? 10.901 -0.273 -27.926 1.00 86.25 100 ALA A N 1
ATOM 797 C CA . ALA A 1 100 ? 9.584 -0.884 -27.716 1.00 86.25 100 ALA A CA 1
ATOM 798 C C . ALA A 1 100 ? 9.618 -2.094 -26.762 1.00 86.25 100 ALA A C 1
ATOM 800 O O . ALA A 1 100 ? 8.955 -2.067 -25.726 1.00 86.25 100 ALA A O 1
ATOM 801 N N . ASP A 1 101 ? 10.477 -3.081 -27.028 1.00 87.50 101 ASP A N 1
ATOM 802 C CA . ASP A 1 101 ? 10.578 -4.303 -26.215 1.00 87.50 101 ASP A CA 1
ATOM 803 C C . ASP A 1 101 ? 10.958 -4.025 -24.755 1.00 87.50 101 ASP A C 1
ATOM 805 O O . ASP A 1 101 ? 10.479 -4.674 -23.821 1.00 87.50 101 ASP A O 1
ATOM 809 N N . LEU A 1 102 ? 11.829 -3.037 -24.527 1.00 88.69 102 LEU A N 1
ATOM 810 C CA . LEU A 1 102 ? 12.258 -2.666 -23.183 1.00 88.69 102 LEU A CA 1
ATOM 811 C C . LEU A 1 102 ? 11.139 -1.940 -22.430 1.00 88.69 102 LEU A C 1
ATOM 813 O O . LEU A 1 102 ? 10.956 -2.173 -21.232 1.00 88.69 102 LEU A O 1
ATOM 817 N N . TRP A 1 103 ? 10.365 -1.101 -23.119 1.00 89.12 103 TRP A N 1
ATOM 818 C CA . TRP A 1 103 ? 9.177 -0.476 -22.541 1.00 89.12 103 TRP A CA 1
ATOM 819 C C . TRP A 1 103 ? 8.079 -1.485 -22.234 1.00 89.12 103 TRP A C 1
ATOM 821 O O . TRP A 1 103 ? 7.487 -1.406 -21.155 1.00 89.12 103 TRP A O 1
ATOM 831 N N . ASP A 1 104 ? 7.860 -2.462 -23.109 1.00 89.88 104 ASP A N 1
ATOM 832 C CA . ASP A 1 104 ? 6.924 -3.558 -22.867 1.00 89.88 104 ASP A CA 1
ATOM 833 C C . ASP A 1 104 ? 7.379 -4.399 -21.672 1.00 89.88 104 ASP A C 1
ATOM 835 O O . ASP A 1 104 ? 6.583 -4.696 -20.778 1.00 89.88 104 ASP A O 1
ATOM 839 N N . LYS A 1 105 ? 8.684 -4.674 -21.553 1.00 90.62 105 LYS A N 1
ATOM 840 C CA . LYS A 1 105 ? 9.264 -5.334 -20.376 1.00 90.62 105 LYS A CA 1
ATOM 841 C C . LYS A 1 105 ? 9.034 -4.546 -19.085 1.00 90.62 105 LYS A C 1
ATOM 843 O O . LYS A 1 105 ? 8.632 -5.135 -18.082 1.00 90.62 105 LYS A O 1
ATOM 848 N N . ILE A 1 106 ? 9.242 -3.226 -19.089 1.00 90.56 106 ILE A N 1
ATOM 849 C CA . ILE A 1 106 ? 8.947 -2.354 -17.935 1.00 90.56 106 ILE A CA 1
ATOM 850 C C . ILE A 1 106 ? 7.443 -2.361 -17.621 1.00 90.56 106 ILE A C 1
ATOM 852 O O . ILE A 1 106 ? 7.050 -2.396 -16.451 1.00 90.56 106 ILE A O 1
ATOM 856 N N . GLY A 1 107 ? 6.598 -2.335 -18.653 1.00 89.69 107 GLY A N 1
ATOM 857 C CA . GLY A 1 107 ? 5.144 -2.398 -18.545 1.00 89.69 107 GLY A CA 1
ATOM 858 C C . GLY A 1 107 ? 4.668 -3.678 -17.864 1.00 89.69 107 GLY A C 1
ATOM 859 O O . GLY A 1 107 ? 3.927 -3.587 -16.878 1.00 89.69 107 GLY A O 1
ATOM 860 N N . ASN A 1 108 ? 5.158 -4.823 -18.342 1.00 91.50 108 ASN A N 1
ATOM 861 C CA . ASN A 1 108 ? 4.886 -6.162 -17.820 1.00 91.50 108 ASN A CA 1
ATOM 862 C C . ASN A 1 108 ? 5.411 -6.327 -16.392 1.00 91.50 108 ASN A C 1
ATOM 864 O O . ASN A 1 108 ? 4.689 -6.804 -15.522 1.00 91.50 108 ASN A O 1
ATOM 868 N N . PHE A 1 109 ? 6.628 -5.854 -16.114 1.00 91.81 109 PHE A N 1
ATOM 869 C CA . PHE A 1 109 ? 7.190 -5.863 -14.764 1.00 91.81 109 PHE A CA 1
ATOM 870 C C . PHE A 1 109 ? 6.319 -5.075 -13.773 1.00 91.81 109 PHE A C 1
ATOM 872 O O . PHE A 1 109 ? 5.973 -5.558 -12.698 1.00 91.81 109 PHE A O 1
ATOM 879 N N . ASN A 1 110 ? 5.911 -3.861 -14.143 1.00 90.31 110 ASN A N 1
ATOM 880 C CA . ASN A 1 110 ? 5.033 -3.040 -13.312 1.00 90.31 110 ASN A CA 1
ATOM 881 C C . ASN A 1 110 ? 3.646 -3.674 -13.112 1.00 90.31 110 ASN A C 1
ATOM 883 O O . ASN A 1 110 ? 3.004 -3.445 -12.084 1.00 90.31 110 ASN A O 1
ATOM 887 N N . ASP A 1 111 ? 3.163 -4.433 -14.095 1.00 91.50 111 ASP A N 1
ATOM 888 C CA . ASP A 1 111 ? 1.911 -5.173 -13.988 1.00 91.50 111 ASP A CA 1
ATOM 889 C C . ASP A 1 111 ? 2.017 -6.364 -13.025 1.00 91.50 111 ASP A C 1
ATOM 891 O O . ASP A 1 111 ? 1.190 -6.482 -12.117 1.00 91.50 111 ASP A O 1
ATOM 895 N N . ASP A 1 112 ? 3.088 -7.156 -13.134 1.00 93.06 112 ASP A N 1
ATOM 896 C CA . ASP A 1 112 ? 3.402 -8.248 -12.206 1.00 93.06 112 ASP A CA 1
ATOM 897 C C . ASP A 1 112 ? 3.469 -7.755 -10.753 1.00 93.06 112 ASP A C 1
ATOM 899 O O . ASP A 1 112 ? 2.763 -8.273 -9.882 1.00 93.06 112 ASP A O 1
ATOM 903 N N . VAL A 1 113 ? 4.224 -6.678 -10.498 1.00 91.56 113 VAL A N 1
ATOM 904 C CA . VAL A 1 113 ? 4.309 -6.047 -9.168 1.00 91.56 113 VAL A CA 1
ATOM 905 C C . VAL A 1 113 ? 2.912 -5.700 -8.649 1.00 91.56 113 VAL A C 1
ATOM 907 O O . VAL A 1 113 ? 2.563 -6.017 -7.509 1.00 91.56 113 VAL A O 1
ATOM 910 N N . ALA A 1 114 ? 2.065 -5.082 -9.478 1.00 92.00 114 ALA A N 1
ATOM 911 C CA . ALA A 1 114 ? 0.708 -4.733 -9.075 1.00 92.00 114 ALA A CA 1
ATOM 912 C C . ALA A 1 114 ? -0.152 -5.976 -8.781 1.00 92.00 114 ALA A C 1
ATOM 914 O O . ALA A 1 114 ? -0.953 -5.961 -7.837 1.00 92.00 114 ALA A O 1
ATOM 915 N N . HIS A 1 115 ? 0.006 -7.061 -9.543 1.00 94.62 115 HIS A N 1
ATOM 916 C CA . HIS A 1 115 ? -0.685 -8.328 -9.314 1.00 94.62 115 HIS A CA 1
ATOM 917 C C . HIS A 1 115 ? -0.239 -9.014 -8.016 1.00 94.62 115 HIS A C 1
ATOM 919 O O . HIS A 1 115 ? -1.111 -9.404 -7.227 1.00 94.62 115 HIS A O 1
ATOM 925 N N . ARG A 1 116 ? 1.071 -9.113 -7.762 1.00 94.50 116 ARG A N 1
ATOM 926 C CA . ARG A 1 116 ? 1.628 -9.687 -6.527 1.00 94.50 116 ARG A CA 1
ATOM 927 C C . ARG A 1 116 ? 1.180 -8.904 -5.299 1.00 94.50 116 ARG A C 1
ATOM 929 O O . ARG A 1 116 ? 0.615 -9.482 -4.370 1.00 94.50 116 ARG A O 1
ATOM 936 N N . VAL A 1 117 ? 1.338 -7.581 -5.326 1.00 93.62 117 VAL A N 1
ATOM 937 C CA . VAL A 1 117 ? 0.991 -6.709 -4.195 1.00 93.62 117 VAL A CA 1
ATOM 938 C C . VAL A 1 117 ? -0.511 -6.724 -3.908 1.00 93.62 117 VAL A C 1
ATOM 940 O O . VAL A 1 117 ? -0.916 -6.909 -2.763 1.00 93.62 117 VAL A O 1
ATOM 943 N N . SER A 1 118 ? -1.361 -6.588 -4.931 1.00 95.44 118 SER A N 1
ATOM 944 C CA . SER A 1 118 ? -2.819 -6.640 -4.730 1.00 95.44 118 SER A CA 1
ATOM 945 C C . SER A 1 118 ? -3.296 -7.981 -4.173 1.00 95.44 118 SER A C 1
ATOM 947 O O . SER A 1 118 ? -4.200 -7.999 -3.343 1.00 95.44 118 SER A O 1
ATOM 949 N N . ARG A 1 119 ? -2.679 -9.100 -4.582 1.00 96.38 119 ARG A N 1
ATOM 950 C CA . ARG A 1 119 ? -2.971 -10.416 -3.997 1.00 96.38 119 ARG A CA 1
ATOM 951 C C . ARG A 1 119 ? -2.566 -10.449 -2.526 1.00 96.38 119 ARG A C 1
ATOM 953 O O . ARG A 1 119 ? -3.384 -10.817 -1.695 1.00 96.38 119 ARG A O 1
ATOM 960 N N . ALA A 1 120 ? -1.360 -9.989 -2.196 1.00 96.31 120 ALA A N 1
ATOM 961 C CA . ALA A 1 120 ? -0.881 -9.948 -0.816 1.00 96.31 120 ALA A CA 1
ATOM 962 C C . ALA A 1 120 ? -1.784 -9.113 0.111 1.00 96.31 120 ALA A C 1
ATOM 964 O O . ALA A 1 120 ? -2.006 -9.514 1.253 1.00 96.31 120 ALA A O 1
ATOM 965 N N . ILE A 1 121 ? -2.337 -7.996 -0.380 1.00 97.00 121 ILE A N 1
ATOM 966 C CA . ILE A 1 121 ? -3.303 -7.169 0.364 1.00 97.00 121 ILE A CA 1
ATOM 967 C C . ILE A 1 121 ? -4.587 -7.952 0.658 1.00 97.00 121 ILE A C 1
ATOM 969 O O . ILE A 1 121 ? -5.056 -7.961 1.796 1.00 97.00 121 ILE A O 1
ATOM 973 N N . VAL A 1 122 ? -5.157 -8.611 -0.355 1.00 97.50 122 VAL A N 1
ATOM 974 C CA . VAL A 1 122 ? -6.405 -9.374 -0.200 1.00 97.50 122 VAL A CA 1
ATOM 975 C C . VAL A 1 122 ? -6.210 -10.568 0.728 1.00 97.50 122 VAL A C 1
ATOM 977 O O . VAL A 1 122 ? -7.018 -10.75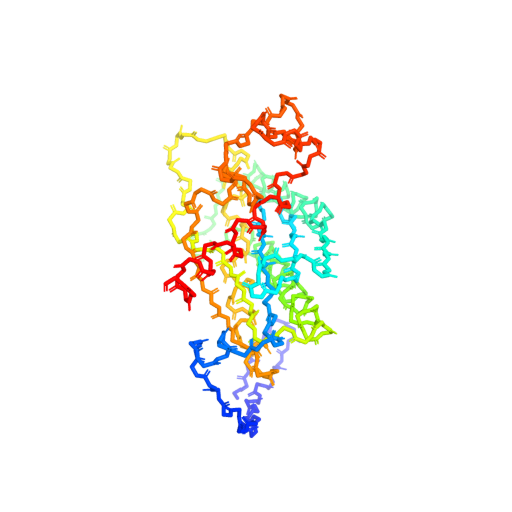4 1.633 1.00 97.50 122 VAL A O 1
ATOM 980 N N . GLU A 1 123 ? -5.116 -11.317 0.575 1.00 97.69 123 GLU A N 1
ATOM 981 C CA . GLU A 1 123 ? -4.791 -12.442 1.460 1.00 97.69 123 GLU A CA 1
AT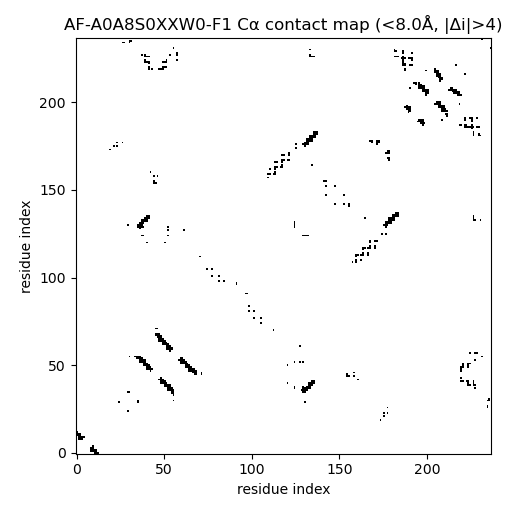OM 982 C C . GLU A 1 123 ? -4.605 -11.991 2.910 1.00 97.69 123 GLU A C 1
ATOM 984 O O . GLU A 1 123 ? -5.105 -12.629 3.833 1.00 97.69 123 GLU A O 1
ATOM 989 N N . PHE A 1 124 ? -3.932 -10.858 3.131 1.00 97.88 124 PHE A N 1
ATOM 990 C CA . PHE A 1 124 ? -3.762 -10.308 4.473 1.00 97.88 124 PHE A CA 1
ATOM 991 C C . PHE A 1 124 ? -5.104 -9.890 5.091 1.00 97.88 124 PHE A C 1
ATOM 993 O O . PHE A 1 124 ? -5.408 -10.264 6.224 1.00 97.88 124 PHE A O 1
ATOM 1000 N N . ALA A 1 125 ? -5.946 -9.180 4.337 1.00 97.31 125 ALA A N 1
ATOM 1001 C CA . ALA A 1 125 ? -7.278 -8.791 4.790 1.00 97.31 125 ALA A CA 1
ATOM 1002 C C . ALA A 1 125 ? -8.151 -10.015 5.116 1.00 97.31 125 ALA A C 1
ATOM 1004 O O . ALA A 1 125 ? -8.769 -10.068 6.182 1.00 97.31 125 ALA A O 1
ATOM 1005 N N . LYS A 1 126 ? -8.144 -11.022 4.235 1.00 96.69 126 LYS A N 1
ATOM 1006 C CA . LYS A 1 126 ? -8.872 -12.284 4.396 1.00 96.69 126 LYS A CA 1
ATOM 1007 C C . LYS A 1 126 ? -8.406 -13.053 5.629 1.00 96.69 126 LYS A C 1
ATOM 1009 O O . LYS A 1 126 ? -9.239 -13.402 6.463 1.00 96.69 126 LYS A O 1
ATOM 1014 N N . LYS A 1 127 ? -7.091 -13.239 5.793 1.00 97.62 127 LYS A N 1
ATOM 1015 C CA . LYS A 1 127 ? -6.480 -13.942 6.935 1.00 97.62 127 LYS A CA 1
ATOM 1016 C C . LYS A 1 127 ? -6.937 -13.380 8.283 1.00 97.62 127 LYS A C 1
ATOM 1018 O O . LYS A 1 127 ? -7.121 -14.135 9.230 1.00 97.62 127 LYS A O 1
ATOM 1023 N N . HIS A 1 128 ? -7.128 -12.066 8.374 1.00 97.00 128 HIS A N 1
ATOM 1024 C CA . HIS A 1 128 ? -7.517 -11.398 9.617 1.00 97.00 128 HIS A CA 1
ATOM 1025 C C . HIS A 1 128 ? -9.021 -11.091 9.728 1.00 97.00 128 HIS A C 1
ATOM 1027 O O . HIS A 1 128 ? -9.445 -10.430 10.683 1.00 97.00 128 HIS A O 1
ATOM 1033 N N . GLY A 1 129 ? -9.839 -11.572 8.786 1.00 94.81 129 GLY A N 1
ATOM 1034 C CA . GLY A 1 129 ? -11.292 -11.392 8.798 1.00 94.81 129 GLY A CA 1
ATOM 1035 C C . GLY A 1 129 ? -11.749 -9.955 8.529 1.00 94.81 129 GLY A C 1
ATOM 1036 O O . GLY A 1 129 ? -12.851 -9.577 8.926 1.00 94.81 129 GLY A O 1
ATOM 1037 N N . ALA A 1 130 ? -10.923 -9.134 7.875 1.00 95.44 130 ALA A N 1
ATOM 1038 C CA . ALA A 1 130 ? -11.298 -7.769 7.528 1.00 95.44 130 ALA A CA 1
ATOM 1039 C C . ALA A 1 130 ? -12.418 -7.762 6.478 1.00 95.44 130 ALA A C 1
ATOM 1041 O O . ALA A 1 130 ? -12.314 -8.385 5.423 1.00 95.44 130 ALA A O 1
ATOM 1042 N N . LYS A 1 131 ? -13.491 -7.015 6.751 1.00 93.25 131 LYS A N 1
ATOM 1043 C CA . LYS A 1 131 ? -14.657 -6.902 5.852 1.00 93.25 131 LYS A CA 1
ATOM 1044 C C . LYS A 1 131 ? -14.508 -5.781 4.824 1.00 93.25 131 LYS A C 1
ATOM 1046 O O . LYS A 1 131 ? -15.265 -5.731 3.851 1.00 93.25 131 LYS A O 1
ATOM 1051 N N . THR A 1 132 ? -13.544 -4.892 5.055 1.00 95.06 132 THR A N 1
ATOM 1052 C CA . THR A 1 132 ? -13.235 -3.734 4.217 1.00 95.06 132 THR A CA 1
ATOM 1053 C C . THR A 1 132 ? -11.724 -3.531 4.125 1.00 95.06 132 THR A C 1
ATOM 1055 O O . THR A 1 132 ? -11.016 -3.637 5.125 1.00 95.06 132 THR A O 1
ATOM 1058 N N . ILE A 1 133 ? -11.241 -3.172 2.938 1.00 96.81 133 ILE A N 1
ATOM 1059 C CA . ILE A 1 133 ? -9.893 -2.647 2.696 1.00 96.81 133 ILE A CA 1
ATOM 1060 C C . ILE A 1 133 ? -10.008 -1.147 2.421 1.00 96.81 133 ILE A C 1
ATOM 1062 O O . ILE A 1 133 ? -10.860 -0.725 1.639 1.00 96.81 133 ILE A O 1
ATOM 1066 N N . VAL A 1 134 ? -9.155 -0.333 3.035 1.00 95.62 134 VAL A N 1
ATOM 1067 C CA . VAL A 1 134 ? -9.187 1.127 2.920 1.00 95.62 134 VAL A CA 1
ATOM 1068 C C . VAL A 1 134 ? -7.867 1.638 2.363 1.00 95.62 134 VAL A C 1
ATOM 1070 O O . VAL A 1 134 ? -6.806 1.382 2.927 1.00 95.62 134 VAL A O 1
ATOM 1073 N N . PHE A 1 135 ? -7.951 2.407 1.281 1.00 93.00 135 PHE A N 1
ATOM 1074 C CA . PHE A 1 135 ? -6.826 3.137 0.701 1.00 93.00 135 PHE A CA 1
ATOM 1075 C C . PHE A 1 135 ? -6.997 4.647 0.874 1.00 93.00 135 PHE A C 1
ATOM 1077 O O . PHE A 1 135 ? -8.113 5.163 0.936 1.00 93.00 135 PHE A O 1
ATOM 1084 N N . GLU A 1 136 ? -5.898 5.388 0.818 1.00 88.38 136 GLU A N 1
ATOM 1085 C CA . GLU A 1 136 ? -5.967 6.834 0.592 1.00 88.38 136 GLU A CA 1
ATOM 1086 C C . GLU A 1 136 ? -6.393 7.191 -0.832 1.00 88.38 136 GLU A C 1
ATOM 1088 O O . GLU A 1 136 ? -5.975 6.575 -1.822 1.00 88.38 136 GLU A O 1
ATOM 1093 N N . HIS A 1 137 ? -7.172 8.263 -0.942 1.00 81.75 137 HIS A N 1
ATOM 1094 C CA . HIS A 1 137 ? -7.570 8.866 -2.200 1.00 81.75 137 HIS A CA 1
ATOM 1095 C C . HIS A 1 137 ? -6.489 9.839 -2.698 1.00 81.75 137 HIS A C 1
ATOM 1097 O O . HIS A 1 137 ? -6.559 11.039 -2.463 1.00 81.75 137 HIS A O 1
ATOM 1103 N N . LEU A 1 138 ? -5.479 9.319 -3.400 1.00 68.50 138 LEU A N 1
ATOM 1104 C CA . LEU A 1 138 ? -4.358 10.114 -3.936 1.00 68.50 138 LEU A CA 1
ATOM 1105 C C . LEU A 1 138 ? -4.513 10.509 -5.414 1.00 68.50 138 LEU A C 1
ATOM 1107 O O . LEU A 1 138 ? -3.522 10.635 -6.126 1.00 68.50 138 LEU A O 1
ATOM 1111 N N . THR A 1 139 ? -5.739 10.697 -5.904 1.00 56.94 139 THR A N 1
ATOM 1112 C CA . THR A 1 139 ? -6.017 11.022 -7.322 1.00 56.94 139 THR A CA 1
ATOM 1113 C C . THR A 1 139 ? -5.323 12.289 -7.825 1.00 56.94 139 THR A C 1
ATOM 1115 O O . THR A 1 139 ? -5.080 12.393 -9.024 1.00 56.94 139 THR A O 1
ATOM 1118 N N . ASN A 1 140 ? -4.926 13.195 -6.926 1.00 53.56 140 ASN A N 1
ATOM 1119 C CA . ASN A 1 140 ? -4.294 14.470 -7.271 1.00 53.56 140 ASN A CA 1
ATOM 1120 C C . ASN A 1 140 ? -2.779 14.523 -7.008 1.00 53.56 140 ASN A C 1
ATOM 1122 O O . ASN A 1 140 ? -2.184 15.588 -7.139 1.00 53.56 140 ASN A O 1
ATOM 1126 N N . LEU A 1 141 ? -2.124 13.404 -6.670 1.00 56.00 141 LEU A N 1
ATOM 1127 C CA . LEU A 1 141 ? -0.658 13.363 -6.607 1.00 56.00 141 LEU A CA 1
ATOM 1128 C C . LEU A 1 141 ? -0.073 13.229 -8.015 1.00 56.00 141 LEU A C 1
ATOM 1130 O O . LEU A 1 141 ? 0.418 12.172 -8.409 1.00 56.00 141 LEU A O 1
ATOM 1134 N N . LYS A 1 142 ? -0.144 14.310 -8.789 1.00 53.59 142 LYS A N 1
ATOM 1135 C CA . LYS A 1 142 ? 0.697 14.479 -9.971 1.00 53.59 142 LYS A CA 1
ATOM 1136 C C . LYS A 1 142 ? 1.916 15.303 -9.556 1.00 53.59 142 LYS A C 1
ATOM 1138 O O . LYS A 1 142 ? 1.739 16.303 -8.859 1.00 53.59 142 LYS A O 1
ATOM 1143 N N . PRO A 1 143 ? 3.140 14.914 -9.946 1.00 52.69 143 PRO A N 1
ATOM 1144 C CA . PRO A 1 143 ? 4.279 15.801 -9.787 1.00 52.69 143 PRO A CA 1
ATOM 1145 C C . PRO A 1 143 ? 3.979 17.098 -10.545 1.00 52.69 143 PRO A C 1
ATOM 1147 O O . PRO A 1 143 ? 3.700 17.072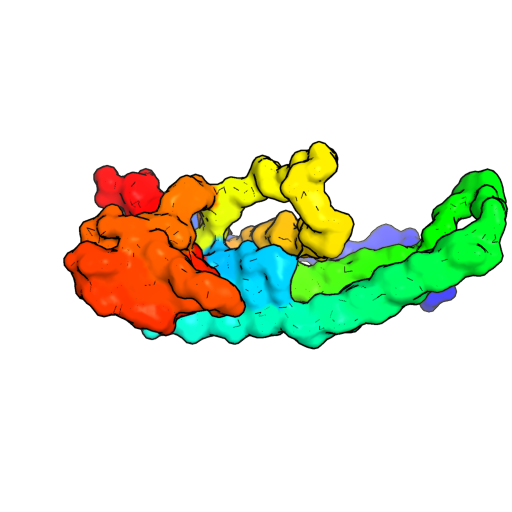 -11.744 1.00 52.69 143 PRO A O 1
ATOM 1150 N N . SER A 1 144 ? 3.989 18.225 -9.838 1.00 52.53 144 SER A N 1
ATOM 1151 C CA . SER A 1 144 ? 3.943 19.531 -10.488 1.00 52.53 144 SER A CA 1
ATOM 1152 C C . SER A 1 144 ? 5.255 19.732 -11.252 1.00 52.53 144 SER A C 1
ATOM 1154 O O . SER A 1 144 ? 6.336 19.422 -10.735 1.00 52.53 144 SER A O 1
ATOM 1156 N N . LYS A 1 145 ? 5.171 20.187 -12.510 1.00 52.81 145 LYS A N 1
ATOM 1157 C CA . LYS A 1 145 ? 6.359 20.441 -13.339 1.00 52.81 145 LYS A CA 1
ATOM 1158 C C . LYS A 1 145 ? 7.261 21.446 -12.606 1.00 52.81 145 LYS A C 1
ATOM 1160 O O . LYS A 1 145 ? 6.800 22.496 -12.181 1.00 52.81 145 LYS A O 1
ATOM 1165 N N . GLY A 1 146 ? 8.538 21.100 -12.431 1.00 54.56 146 GLY A N 1
ATOM 1166 C CA . GLY A 1 146 ? 9.560 21.988 -11.857 1.00 54.56 146 GLY A CA 1
ATOM 1167 C C . GLY A 1 146 ? 9.658 22.040 -10.326 1.00 54.56 146 GLY A C 1
ATOM 1168 O O . GLY A 1 146 ? 10.601 22.629 -9.818 1.00 54.56 146 GLY A O 1
ATOM 1169 N N . THR A 1 147 ? 8.754 21.410 -9.566 1.00 59.34 147 THR A N 1
ATOM 1170 C CA . THR A 1 147 ? 8.734 21.539 -8.086 1.00 59.34 147 THR A CA 1
ATOM 1171 C C . THR A 1 147 ? 9.402 20.377 -7.344 1.00 59.34 147 THR A C 1
ATOM 1173 O O . THR A 1 147 ? 9.550 20.414 -6.126 1.00 59.34 147 THR A O 1
ATOM 1176 N N . GLN A 1 148 ? 9.761 19.305 -8.050 1.00 61.84 148 GLN A N 1
ATOM 1177 C CA . GLN A 1 148 ? 10.297 18.070 -7.474 1.00 61.84 148 GLN A CA 1
ATOM 1178 C C . GLN A 1 148 ? 11.529 17.609 -8.256 1.00 61.84 148 GLN A C 1
ATOM 1180 O O . GLN A 1 148 ? 11.605 17.801 -9.471 1.00 61.84 148 GLN A O 1
ATOM 1185 N N . SER A 1 149 ? 12.480 16.966 -7.566 1.00 70.19 149 SER A N 1
ATOM 1186 C CA . SER A 1 149 ? 13.697 16.443 -8.204 1.00 70.19 149 SER A CA 1
ATOM 1187 C C . SER A 1 149 ? 13.370 15.468 -9.341 1.00 70.19 149 SER A C 1
ATOM 1189 O O . SER A 1 149 ? 12.401 14.707 -9.261 1.00 70.19 149 SER A O 1
ATOM 1191 N N . HIS A 1 150 ? 14.224 15.421 -10.368 1.00 69.06 150 HIS A N 1
ATOM 1192 C CA . HIS A 1 150 ? 14.084 14.497 -11.503 1.00 69.06 150 HIS A CA 1
ATOM 1193 C C . HIS A 1 150 ? 13.861 13.041 -11.047 1.00 69.06 150 HIS A C 1
ATOM 1195 O O . HIS A 1 150 ? 12.991 12.335 -11.557 1.00 69.06 150 HIS A O 1
ATOM 1201 N N . ARG A 1 151 ? 14.576 12.621 -9.994 1.00 67.31 151 ARG A N 1
ATOM 1202 C CA . ARG A 1 151 ? 14.442 11.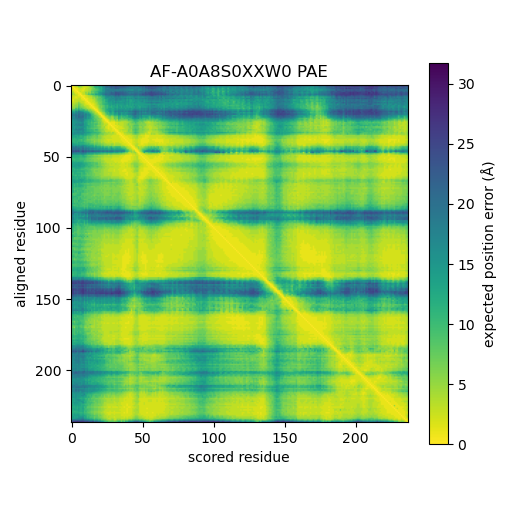294 -9.378 1.00 67.31 151 ARG A CA 1
ATOM 1203 C C . ARG A 1 151 ? 13.055 11.046 -8.778 1.00 67.31 151 ARG A C 1
ATOM 1205 O O . ARG A 1 151 ? 12.526 9.945 -8.903 1.00 67.31 151 ARG A O 1
ATOM 1212 N N . LEU A 1 152 ? 12.475 12.035 -8.098 1.00 65.81 152 LEU A N 1
ATOM 1213 C CA . LEU A 1 152 ? 11.133 11.913 -7.519 1.00 65.81 152 LEU A CA 1
ATOM 1214 C C . LEU A 1 152 ? 10.065 11.879 -8.613 1.00 65.81 152 LEU A C 1
ATOM 1216 O O . LEU A 1 152 ? 9.178 11.031 -8.554 1.00 65.81 152 LEU A O 1
ATOM 1220 N N . ASN A 1 153 ? 10.195 12.713 -9.646 1.00 70.75 153 ASN A N 1
ATOM 1221 C CA . ASN A 1 153 ? 9.285 12.701 -10.796 1.00 70.75 153 ASN A CA 1
ATOM 1222 C C . ASN A 1 153 ? 9.277 11.341 -11.493 1.00 70.75 153 ASN A C 1
ATOM 1224 O O . ASN A 1 153 ? 8.210 10.792 -11.759 1.00 70.75 153 ASN A O 1
ATOM 1228 N N . GLN A 1 154 ? 10.456 10.756 -11.705 1.00 70.50 154 GLN A N 1
ATOM 1229 C CA . GLN A 1 154 ? 10.578 9.423 -12.284 1.00 70.50 154 GLN A CA 1
ATOM 1230 C C . GLN A 1 154 ? 9.863 8.365 -11.427 1.00 70.50 154 GLN A C 1
ATOM 1232 O O . GLN A 1 154 ? 9.112 7.550 -11.958 1.00 70.50 154 GLN A O 1
ATOM 1237 N N . LYS A 1 155 ? 10.016 8.408 -10.096 1.00 71.38 155 LYS A N 1
ATOM 1238 C CA . LYS A 1 155 ? 9.293 7.497 -9.192 1.00 71.38 155 LYS A CA 1
ATOM 1239 C C . LYS A 1 155 ? 7.778 7.649 -9.300 1.00 71.38 155 LYS A C 1
ATOM 1241 O O . LYS A 1 155 ? 7.093 6.637 -9.359 1.00 71.38 155 LYS A O 1
ATOM 1246 N N . PHE A 1 156 ? 7.262 8.878 -9.365 1.00 69.94 156 PHE A N 1
ATOM 1247 C CA . PHE A 1 156 ? 5.826 9.127 -9.532 1.00 69.94 156 PHE A CA 1
ATOM 1248 C C . PHE A 1 156 ? 5.283 8.593 -10.861 1.00 69.94 156 PHE A C 1
ATOM 1250 O O . PHE A 1 156 ? 4.213 7.989 -10.872 1.00 69.94 156 PHE A O 1
ATOM 1257 N N . ILE A 1 157 ? 6.019 8.778 -11.962 1.00 70.38 157 ILE A N 1
ATOM 1258 C CA . ILE A 1 157 ? 5.612 8.308 -13.297 1.00 70.38 157 ILE A CA 1
ATOM 1259 C C . ILE A 1 157 ? 5.465 6.783 -13.322 1.00 70.38 157 ILE A C 1
ATOM 1261 O O . ILE A 1 157 ? 4.487 6.263 -13.855 1.00 70.38 157 ILE A O 1
ATOM 1265 N N . PHE A 1 158 ? 6.403 6.059 -12.710 1.00 71.31 158 PHE A N 1
ATOM 1266 C CA . PHE A 1 158 ? 6.375 4.593 -12.675 1.00 71.31 158 PHE A CA 1
ATOM 1267 C C . PHE A 1 158 ? 5.639 4.012 -11.467 1.00 71.31 158 PHE A C 1
ATOM 1269 O O . PHE A 1 158 ? 5.708 2.808 -11.203 1.00 71.31 158 PHE A O 1
ATOM 1276 N N . TRP A 1 159 ? 4.920 4.846 -10.721 1.00 76.69 159 TRP A N 1
ATOM 1277 C CA . TRP A 1 159 ? 4.237 4.401 -9.526 1.00 76.69 159 TRP A CA 1
ATOM 1278 C C . TRP A 1 159 ? 2.958 3.628 -9.860 1.00 76.69 159 TRP A C 1
ATOM 1280 O O . TRP A 1 159 ? 1.961 4.168 -10.337 1.00 76.69 159 TRP A O 1
ATOM 1290 N N . VAL A 1 160 ? 2.944 2.335 -9.539 1.00 82.81 160 VAL A N 1
ATOM 1291 C CA . VAL A 1 160 ? 1.855 1.408 -9.903 1.00 82.81 160 VAL A CA 1
ATOM 1292 C C . VAL A 1 160 ? 0.632 1.460 -8.973 1.00 82.81 160 VAL A C 1
ATOM 1294 O O . VAL A 1 160 ? -0.246 0.598 -9.054 1.00 82.81 160 VAL A O 1
ATOM 1297 N N . LYS A 1 161 ? 0.520 2.469 -8.095 1.00 83.12 161 LYS A N 1
ATOM 1298 C CA . LYS A 1 161 ? -0.555 2.587 -7.085 1.00 83.12 161 LYS A CA 1
ATOM 1299 C C . LYS A 1 161 ? -1.956 2.470 -7.686 1.00 83.12 161 LYS A C 1
ATOM 1301 O O . LYS A 1 161 ? -2.800 1.756 -7.144 1.00 83.12 161 LYS A O 1
ATOM 1306 N N . GLY A 1 162 ? -2.201 3.121 -8.824 1.00 84.75 162 GLY A N 1
ATOM 1307 C CA . GLY A 1 162 ? -3.489 3.038 -9.519 1.00 84.75 162 GLY A CA 1
ATOM 1308 C C . GLY A 1 162 ? -3.867 1.601 -9.896 1.00 84.75 162 GLY A C 1
ATOM 1309 O O . GLY A 1 162 ? -4.997 1.175 -9.639 1.00 84.75 162 GLY A O 1
ATOM 1310 N N . ARG A 1 163 ? -2.902 0.831 -10.423 1.00 89.56 163 ARG A N 1
ATOM 1311 C CA . ARG A 1 163 ? -3.080 -0.589 -10.765 1.00 89.56 163 ARG A CA 1
ATOM 1312 C C . ARG A 1 163 ? -3.292 -1.438 -9.517 1.00 89.56 163 ARG A C 1
ATOM 1314 O O . ARG A 1 163 ? -4.242 -2.209 -9.492 1.00 89.56 163 ARG A O 1
ATOM 1321 N N . ILE A 1 164 ? -2.512 -1.230 -8.451 1.00 92.44 164 ILE A N 1
ATOM 1322 C CA . ILE A 1 164 ? -2.685 -1.951 -7.176 1.00 92.44 164 ILE A CA 1
ATOM 1323 C C . ILE A 1 164 ? -4.112 -1.790 -6.650 1.00 92.44 164 ILE A C 1
ATOM 1325 O O . ILE A 1 164 ? -4.761 -2.786 -6.332 1.00 92.44 164 ILE A O 1
ATOM 1329 N N . VAL A 1 165 ? -4.639 -0.562 -6.596 1.00 92.00 165 VAL A N 1
ATOM 1330 C CA . VAL A 1 165 ? -6.008 -0.336 -6.106 1.00 92.00 165 VAL A CA 1
ATOM 1331 C C . VAL A 1 165 ? -7.036 -0.967 -7.048 1.00 92.00 165 VAL A C 1
ATOM 1333 O O . VAL A 1 165 ? -7.970 -1.614 -6.575 1.00 92.00 165 VAL A O 1
ATOM 1336 N N . LYS A 1 166 ? -6.868 -0.828 -8.373 1.00 92.31 166 LYS A N 1
ATOM 1337 C CA . LYS A 1 166 ? -7.750 -1.465 -9.369 1.00 92.31 166 LYS A CA 1
ATOM 1338 C C . LYS A 1 166 ? -7.778 -2.984 -9.193 1.00 92.31 166 LYS A C 1
ATOM 1340 O O . LYS A 1 166 ? -8.856 -3.573 -9.173 1.00 92.31 166 LYS A O 1
ATOM 1345 N N . TYR A 1 167 ? -6.615 -3.604 -9.029 1.00 94.94 167 TYR A N 1
ATOM 1346 C CA . TYR A 1 167 ? -6.494 -5.051 -8.913 1.00 94.94 167 TYR A CA 1
ATOM 1347 C C . TYR A 1 167 ? -6.993 -5.565 -7.571 1.00 94.94 167 TYR A C 1
ATOM 1349 O O . TYR A 1 167 ? -7.683 -6.578 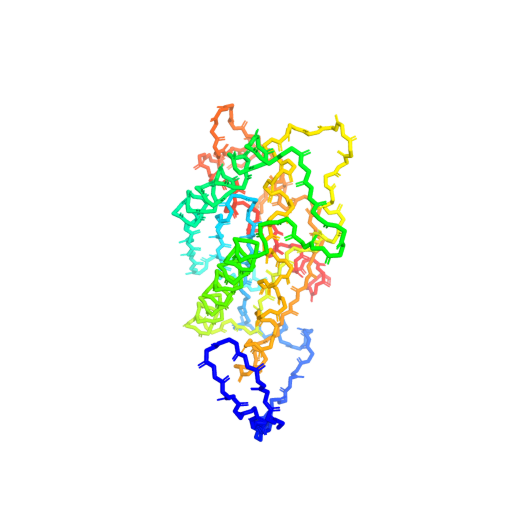-7.513 1.00 94.94 167 TYR A O 1
ATOM 1357 N N . THR A 1 168 ? -6.746 -4.810 -6.501 1.00 96.12 168 THR A N 1
ATOM 1358 C CA . THR A 1 168 ? -7.298 -5.116 -5.180 1.00 96.12 168 THR A CA 1
ATOM 1359 C C . THR A 1 168 ? -8.823 -5.091 -5.214 1.00 96.12 168 THR A C 1
ATOM 1361 O O . THR A 1 168 ? -9.434 -5.984 -4.651 1.00 96.12 168 THR A O 1
ATOM 1364 N N . ARG A 1 169 ? -9.459 -4.135 -5.912 1.00 94.06 169 ARG A N 1
ATOM 1365 C CA . ARG A 1 169 ? -10.932 -4.052 -6.000 1.00 94.06 169 ARG A CA 1
ATOM 1366 C C . ARG A 1 169 ? -11.572 -5.336 -6.515 1.00 94.06 169 ARG A C 1
ATOM 1368 O O . ARG A 1 169 ? -12.484 -5.834 -5.866 1.00 94.06 169 ARG A O 1
ATOM 1375 N N . TYR A 1 170 ? -11.124 -5.857 -7.658 1.00 92.50 170 TYR A N 1
ATOM 1376 C CA . TYR A 1 170 ? -11.759 -7.051 -8.224 1.00 92.50 170 TYR A CA 1
ATOM 1377 C C . TYR A 1 170 ? -11.406 -8.320 -7.433 1.00 92.50 170 TYR A C 1
ATOM 1379 O O . TYR A 1 170 ? -12.280 -9.156 -7.223 1.00 92.50 170 TYR A O 1
ATOM 1387 N N . LYS A 1 171 ? -10.163 -8.446 -6.940 1.00 94.69 171 LYS A N 1
ATOM 1388 C CA . LYS A 1 171 ? -9.740 -9.597 -6.122 1.00 94.69 171 LYS A CA 1
ATOM 1389 C C . LYS A 1 171 ? -10.466 -9.629 -4.776 1.00 94.69 171 LYS A C 1
ATOM 1391 O O . LYS A 1 171 ? -10.977 -10.665 -4.382 1.00 94.69 171 LYS A O 1
ATOM 1396 N N . ALA A 1 172 ? -10.569 -8.484 -4.104 1.00 94.12 172 ALA A N 1
ATOM 1397 C CA . ALA A 1 172 ? -11.279 -8.351 -2.835 1.00 94.12 172 ALA A CA 1
ATOM 1398 C C . ALA A 1 172 ? -12.774 -8.649 -2.992 1.00 94.12 172 ALA A C 1
ATOM 1400 O O . ALA A 1 172 ? -13.352 -9.338 -2.157 1.00 94.12 172 ALA A O 1
ATOM 1401 N N . LEU A 1 173 ? -13.383 -8.184 -4.089 1.00 90.81 173 LEU A N 1
ATOM 1402 C CA . LEU A 1 173 ? -14.785 -8.460 -4.393 1.00 90.81 173 LEU A CA 1
ATOM 1403 C C . LEU A 1 173 ? -15.059 -9.966 -4.515 1.00 90.81 173 LEU A C 1
ATOM 1405 O O . LEU A 1 173 ? -16.086 -10.430 -4.026 1.00 90.81 173 LEU A O 1
ATOM 1409 N N . HIS A 1 174 ? -14.135 -10.725 -5.113 1.00 89.12 174 HIS A N 1
ATOM 1410 C CA . HIS A 1 174 ? -14.238 -12.185 -5.206 1.00 89.12 174 HIS A CA 1
ATOM 1411 C C . HIS A 1 174 ? -14.251 -12.872 -3.826 1.00 89.12 174 HIS A C 1
ATOM 1413 O O . HIS A 1 174 ? -14.866 -13.922 -3.659 1.00 89.12 174 HIS A O 1
ATOM 1419 N N . GLU A 1 175 ? -13.636 -12.237 -2.827 1.00 90.62 175 GLU A N 1
ATOM 1420 C CA . GLU A 1 175 ? -13.591 -12.681 -1.429 1.00 90.62 175 GLU A CA 1
ATOM 1421 C C . GLU A 1 175 ? -14.678 -12.028 -0.548 1.00 90.62 175 GLU A C 1
ATOM 1423 O O . GLU A 1 175 ? -14.690 -12.199 0.670 1.00 90.62 175 GLU A O 1
ATOM 1428 N N . GLY A 1 176 ? -15.591 -11.239 -1.127 1.00 89.75 176 GLY A N 1
ATOM 1429 C CA . GLY A 1 176 ? -16.645 -10.529 -0.390 1.00 89.75 176 GLY A CA 1
ATOM 1430 C C . GLY A 1 176 ? -16.179 -9.334 0.454 1.00 89.75 176 GLY A C 1
ATOM 1431 O O . GLY A 1 176 ? -16.920 -8.829 1.311 1.00 89.75 176 GLY A O 1
ATOM 1432 N N . ILE A 1 177 ? -14.963 -8.854 0.196 1.00 92.69 177 ILE A N 1
ATOM 1433 C CA . ILE A 1 177 ? -14.335 -7.717 0.869 1.00 92.69 177 ILE A CA 1
ATOM 1434 C C . ILE A 1 177 ? -14.549 -6.453 0.029 1.00 92.69 177 ILE A C 1
ATOM 1436 O O . ILE A 1 177 ? -14.267 -6.419 -1.170 1.00 92.69 177 ILE A O 1
ATOM 1440 N N . VAL A 1 178 ? -15.024 -5.378 0.661 1.00 92.69 178 VAL A N 1
ATOM 1441 C CA . VAL A 1 178 ? -15.259 -4.097 -0.025 1.00 92.69 178 VAL A CA 1
ATOM 1442 C C . VAL A 1 178 ? -14.004 -3.237 0.026 1.00 92.69 178 VAL A C 1
ATOM 1444 O O . VAL A 1 178 ? -13.351 -3.128 1.059 1.00 92.69 178 VAL A O 1
ATOM 1447 N N . VAL A 1 179 ? -13.675 -2.574 -1.079 1.00 93.88 179 VAL A N 1
ATOM 1448 C CA . VAL A 1 179 ? -12.576 -1.605 -1.119 1.00 93.88 179 VAL A CA 1
ATOM 1449 C C . VAL A 1 179 ? -13.132 -0.189 -1.048 1.00 93.88 179 VAL A C 1
ATOM 1451 O O . VAL A 1 179 ? -13.925 0.215 -1.896 1.00 93.88 179 VAL A O 1
ATOM 1454 N N . ASN A 1 180 ? -12.660 0.578 -0.071 1.00 93.00 180 ASN A N 1
ATOM 1455 C CA . ASN A 1 180 ? -13.020 1.969 0.161 1.00 93.00 180 ASN A CA 1
ATOM 1456 C C . ASN A 1 180 ? -11.817 2.900 -0.004 1.00 93.00 180 ASN A C 1
ATOM 1458 O O . ASN A 1 180 ? -10.657 2.492 0.089 1.00 93.00 180 ASN A O 1
ATOM 1462 N N . ARG A 1 181 ? -12.111 4.182 -0.235 1.00 91.56 181 ARG A N 1
ATOM 1463 C CA . ARG A 1 181 ? -11.114 5.253 -0.265 1.00 91.56 181 ARG A CA 1
ATOM 1464 C C . ARG A 1 181 ? -11.476 6.357 0.718 1.00 91.56 181 ARG A C 1
ATOM 1466 O O . ARG A 1 181 ? -12.650 6.709 0.843 1.00 91.56 181 ARG A O 1
ATOM 1473 N N . VAL A 1 182 ? -10.468 6.914 1.379 1.00 90.75 182 VAL A N 1
ATOM 1474 C CA . VAL A 1 182 ? -10.608 8.028 2.331 1.00 90.75 182 VAL A CA 1
ATOM 1475 C C . VAL A 1 182 ? -9.719 9.199 1.946 1.00 90.75 182 VAL A C 1
ATOM 1477 O O . VAL A 1 182 ? -8.771 9.042 1.181 1.00 90.75 182 VAL A O 1
ATOM 1480 N N . SER A 1 183 ? -10.030 10.384 2.470 1.00 85.88 183 SER A N 1
ATOM 1481 C CA . SER A 1 183 ? -9.198 11.566 2.252 1.00 85.88 183 SER A CA 1
ATOM 1482 C C . SER A 1 183 ? -7.779 11.340 2.798 1.00 85.88 183 SER A C 1
ATOM 1484 O O . SER A 1 183 ? -7.653 10.846 3.922 1.00 85.88 183 SER A O 1
ATOM 1486 N N . PRO A 1 184 ? -6.725 11.726 2.054 1.00 80.81 184 PRO A N 1
ATOM 1487 C CA . PRO A 1 184 ? -5.339 11.673 2.529 1.00 80.81 184 PRO A CA 1
ATOM 1488 C C . PRO A 1 184 ? -5.000 12.805 3.510 1.00 80.81 184 PRO A C 1
ATOM 1490 O O . PRO A 1 184 ? -3.881 12.903 4.007 1.00 80.81 184 PRO A O 1
ATOM 1493 N N . ARG A 1 185 ? -5.940 13.721 3.778 1.00 78.44 185 ARG A N 1
ATOM 1494 C CA . ARG A 1 185 ? -5.688 14.861 4.660 1.00 78.44 185 ARG A CA 1
ATOM 1495 C C . ARG A 1 185 ? -5.349 14.373 6.073 1.00 78.44 185 ARG A C 1
ATOM 1497 O O . ARG A 1 185 ? -6.074 13.563 6.650 1.00 78.44 185 ARG A O 1
ATOM 1504 N N . ASN A 1 186 ? -4.253 14.902 6.618 1.00 75.94 186 ASN A N 1
ATOM 1505 C CA . ASN A 1 186 ? -3.759 14.680 7.983 1.00 75.94 186 ASN A CA 1
ATOM 1506 C C . ASN A 1 186 ? -3.421 13.226 8.362 1.00 75.94 186 ASN A C 1
ATOM 1508 O O . ASN A 1 186 ? -3.146 12.962 9.534 1.00 75.94 186 ASN A O 1
ATOM 1512 N N . THR A 1 187 ? -3.390 12.281 7.421 1.00 76.88 187 THR A N 1
ATOM 1513 C CA . THR A 1 187 ? -3.094 10.867 7.719 1.00 76.88 187 THR A CA 1
ATOM 1514 C C . THR A 1 187 ? -1.667 10.649 8.220 1.00 76.88 187 THR A C 1
ATOM 1516 O O . THR A 1 187 ? -1.445 9.791 9.062 1.00 76.88 187 THR A O 1
ATOM 1519 N N . SER A 1 188 ? -0.717 11.475 7.774 1.00 72.62 188 SER A N 1
ATOM 1520 C CA . SER A 1 188 ? 0.711 11.380 8.117 1.00 72.62 188 SER A CA 1
ATOM 1521 C C . SER A 1 188 ? 1.209 12.433 9.118 1.00 72.62 188 SER A C 1
ATOM 1523 O O . SER A 1 188 ? 2.396 12.443 9.446 1.00 72.62 188 SER A O 1
ATOM 1525 N N . LYS A 1 189 ? 0.330 13.337 9.579 1.00 79.62 189 LYS A N 1
ATOM 1526 C CA . LYS A 1 189 ? 0.676 14.455 10.480 1.00 79.62 189 LYS A CA 1
ATOM 1527 C C . LYS A 1 189 ? -0.050 14.408 11.817 1.00 79.62 189 LYS A C 1
ATOM 1529 O O . LYS A 1 189 ? 0.526 14.800 12.814 1.00 79.62 189 LYS A O 1
ATOM 1534 N N . GLU A 1 190 ? -1.299 13.969 11.856 1.00 85.31 190 GLU A N 1
ATOM 1535 C CA . GLU A 1 190 ? -2.096 13.978 13.087 1.00 85.31 190 GLU A CA 1
ATOM 1536 C C . GLU A 1 190 ? -1.948 12.629 13.798 1.00 85.31 190 GLU A C 1
ATOM 1538 O O . GLU A 1 190 ? -2.114 11.572 13.183 1.00 85.31 190 GLU A O 1
ATOM 1543 N N . CYS A 1 191 ? -1.665 12.663 15.094 1.00 84.25 191 CYS A N 1
ATOM 1544 C CA . CYS A 1 191 ? -1.502 11.504 15.947 1.00 84.25 191 CYS A CA 1
ATOM 1545 C C . CYS A 1 191 ? -2.827 10.739 16.065 1.00 84.25 191 CYS A C 1
ATOM 1547 O O . CYS A 1 191 ? -3.838 11.322 16.460 1.00 84.25 191 CYS A O 1
ATOM 1549 N N . PRO A 1 192 ? -2.863 9.434 15.744 1.00 77.38 192 PRO A N 1
ATOM 1550 C CA . PRO A 1 192 ? -4.081 8.640 15.828 1.00 77.38 192 PRO A CA 1
ATOM 1551 C C . PRO A 1 192 ? -4.488 8.341 17.278 1.00 77.38 192 PRO A C 1
ATOM 1553 O O . PRO A 1 192 ? -5.619 7.918 17.487 1.00 77.38 192 PRO A O 1
ATOM 1556 N N . TYR A 1 193 ? -3.592 8.553 18.250 1.00 80.12 193 TYR A N 1
ATOM 1557 C CA . TYR A 1 193 ? -3.829 8.271 19.667 1.00 80.12 193 TYR A CA 1
ATOM 1558 C C . TYR A 1 193 ? -4.412 9.470 20.422 1.00 80.12 193 TYR A C 1
ATOM 1560 O O . TYR A 1 193 ? -5.374 9.310 21.161 1.00 80.12 193 TYR A O 1
ATOM 1568 N N . CYS A 1 194 ? -3.848 10.667 20.229 1.00 85.75 194 CYS A N 1
ATOM 1569 C CA . CYS A 1 194 ? -4.213 11.860 21.004 1.00 85.75 194 CYS A CA 1
ATOM 1570 C C . CYS A 1 194 ? -4.711 13.042 20.161 1.00 85.75 194 CYS A C 1
ATOM 1572 O O . CYS A 1 194 ? -5.034 14.085 20.715 1.00 85.75 194 CYS A O 1
ATOM 1574 N N . GLY A 1 195 ? -4.716 12.937 18.826 1.00 83.75 195 GLY A N 1
ATOM 1575 C CA . GLY A 1 195 ? -5.096 14.042 17.937 1.00 83.75 195 GLY A CA 1
ATOM 1576 C C . GLY A 1 195 ? -4.066 15.176 17.822 1.00 83.75 195 GLY A C 1
ATOM 1577 O O . GLY A 1 195 ? -4.240 16.060 16.988 1.00 83.75 195 GLY A O 1
ATOM 1578 N N . GLY A 1 196 ? -2.974 15.143 18.597 1.00 87.81 196 GLY A N 1
ATOM 1579 C CA . GLY A 1 196 ? -1.847 16.073 18.465 1.00 87.81 196 GLY A CA 1
ATOM 1580 C C . GLY A 1 196 ? -1.103 15.927 17.132 1.00 87.81 196 GLY A C 1
ATOM 1581 O O . GLY A 1 196 ? -1.426 15.073 16.314 1.00 87.81 196 GLY A O 1
ATOM 1582 N N . THR A 1 197 ? -0.065 16.727 16.892 1.00 89.38 197 THR A N 1
ATOM 1583 C CA . THR A 1 197 ? 0.708 16.661 15.634 1.00 89.38 197 THR A CA 1
ATOM 1584 C C . THR A 1 197 ? 2.001 15.861 15.817 1.00 89.38 197 THR A C 1
ATOM 1586 O O . THR A 1 197 ? 2.735 16.064 16.781 1.00 89.38 197 THR A O 1
ATOM 1589 N N . PHE A 1 198 ? 2.286 14.936 14.901 1.00 87.88 198 PHE A N 1
ATOM 1590 C CA . PHE A 1 198 ? 3.566 14.246 14.788 1.00 87.88 198 PHE A CA 1
ATOM 1591 C C . PHE A 1 198 ? 4.631 15.164 14.189 1.00 87.88 198 PHE A C 1
ATOM 1593 O O . PHE A 1 198 ? 4.441 15.765 13.130 1.00 87.88 198 PHE A O 1
ATOM 1600 N N . THR A 1 199 ? 5.797 15.170 14.823 1.00 88.56 199 THR A N 1
ATOM 1601 C CA . THR A 1 199 ? 7.018 15.806 14.336 1.00 88.56 199 THR A CA 1
ATOM 1602 C C . THR A 1 199 ? 7.962 14.726 13.824 1.00 88.56 199 THR A C 1
ATOM 1604 O O . THR A 1 199 ? 8.294 13.790 14.552 1.00 88.56 199 THR A O 1
ATOM 1607 N N . ARG A 1 200 ? 8.400 14.839 12.567 1.00 86.62 200 ARG A N 1
ATOM 1608 C CA . ARG A 1 200 ? 9.374 13.909 11.976 1.00 86.62 200 ARG A CA 1
ATOM 1609 C C . ARG A 1 200 ? 10.779 14.206 12.485 1.00 86.62 200 ARG A C 1
ATOM 1611 O O . ARG A 1 200 ? 11.142 15.371 12.634 1.00 86.62 200 ARG A O 1
ATOM 1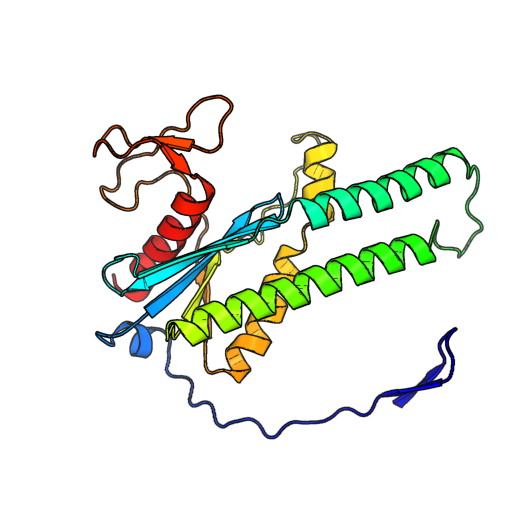618 N N . TYR A 1 201 ? 11.566 13.161 12.705 1.00 86.69 201 TYR A N 1
ATOM 1619 C CA . TYR A 1 201 ? 12.999 13.318 12.918 1.00 86.69 201 TYR A CA 1
ATOM 1620 C C . TYR A 1 201 ? 13.690 13.676 11.600 1.00 86.69 201 TYR A C 1
ATOM 1622 O O . TYR A 1 201 ? 13.257 13.269 10.519 1.00 86.69 201 TYR A O 1
ATOM 1630 N N . GLN A 1 202 ? 14.762 14.459 11.683 1.00 85.31 202 GLN A N 1
ATOM 1631 C CA . GLN A 1 202 ? 15.539 14.822 10.504 1.00 85.31 202 GLN A CA 1
ATOM 1632 C C . GLN A 1 202 ? 16.311 13.604 9.983 1.00 85.31 202 GLN A C 1
ATOM 1634 O O . GLN A 1 202 ? 16.860 12.826 10.756 1.00 85.31 202 GLN A O 1
ATOM 1639 N N . GLY A 1 203 ? 16.326 13.421 8.661 1.00 79.75 203 GLY A N 1
ATOM 1640 C CA . GLY A 1 203 ? 17.120 12.382 7.996 1.00 79.75 203 GLY A CA 1
ATOM 1641 C C . GLY A 1 203 ? 16.587 10.945 8.086 1.00 79.75 203 GLY A C 1
ATOM 1642 O O . GLY A 1 203 ? 17.100 10.085 7.377 1.00 79.75 203 GLY A O 1
ATOM 1643 N N . VAL A 1 204 ? 15.542 10.666 8.876 1.00 81.75 204 VAL A N 1
ATOM 1644 C CA . VAL A 1 204 ? 14.990 9.307 9.048 1.00 81.75 204 VAL A CA 1
ATOM 1645 C C . VAL A 1 204 ? 13.473 9.259 8.865 1.00 81.75 204 VAL A C 1
ATOM 1647 O O . VAL A 1 204 ? 12.768 10.256 8.998 1.00 81.75 204 VAL A O 1
ATOM 1650 N N . ALA A 1 205 ? 12.939 8.069 8.579 1.00 82.56 205 ALA A N 1
ATOM 1651 C CA . ALA A 1 205 ? 11.503 7.839 8.391 1.00 82.56 205 ALA A CA 1
ATOM 1652 C C . ALA A 1 205 ? 10.727 7.671 9.715 1.00 82.56 205 ALA A C 1
ATOM 1654 O O . ALA A 1 205 ? 9.682 7.023 9.735 1.00 82.56 205 ALA A O 1
ATOM 1655 N N . LEU A 1 206 ? 11.238 8.226 10.816 1.00 88.12 206 LEU A N 1
ATOM 1656 C CA . LEU A 1 206 ? 10.663 8.114 12.156 1.00 88.12 206 LEU A CA 1
ATOM 1657 C C . LEU A 1 206 ? 10.036 9.446 12.594 1.00 88.12 206 LEU A C 1
ATOM 1659 O O . LEU A 1 206 ? 10.461 10.524 12.168 1.00 88.12 206 LEU A O 1
ATOM 1663 N N . ALA A 1 207 ? 9.044 9.380 13.476 1.00 87.94 207 ALA A N 1
ATOM 1664 C CA . ALA A 1 207 ? 8.381 10.547 14.044 1.00 87.94 207 ALA A CA 1
ATOM 1665 C C . ALA A 1 207 ? 8.054 10.365 15.531 1.00 87.94 207 ALA A C 1
ATOM 1667 O O . ALA A 1 207 ? 7.938 9.246 16.035 1.00 87.94 207 ALA A O 1
ATOM 1668 N N . LYS A 1 208 ? 7.858 11.499 16.210 1.00 91.50 208 LYS A N 1
ATOM 1669 C CA . LYS A 1 208 ? 7.415 11.593 17.604 1.00 91.50 208 LYS A CA 1
ATOM 1670 C C . LYS A 1 208 ? 6.186 12.481 17.738 1.00 91.50 208 LYS A C 1
ATOM 1672 O O . LYS A 1 208 ? 6.049 13.461 17.011 1.00 91.50 208 LYS A O 1
ATOM 1677 N N . CYS A 1 209 ? 5.294 12.159 18.661 1.00 91.56 209 CYS A N 1
ATOM 1678 C CA . CYS A 1 209 ? 4.191 13.013 19.070 1.00 91.56 209 CYS A CA 1
ATOM 1679 C C . CYS A 1 209 ? 4.574 13.707 20.386 1.00 91.56 209 CYS A C 1
ATOM 1681 O O . CYS A 1 209 ? 4.641 13.037 21.417 1.00 91.56 209 CYS A O 1
ATOM 1683 N N . PRO A 1 210 ? 4.807 15.032 20.385 1.00 90.56 210 PRO A N 1
ATOM 1684 C CA . PRO A 1 210 ? 5.134 15.767 21.606 1.00 90.56 210 PRO A CA 1
ATOM 1685 C C . PRO A 1 210 ? 3.998 15.755 22.636 1.00 90.56 210 PRO A C 1
ATOM 1687 O O . PRO A 1 210 ? 4.264 15.777 23.828 1.00 90.56 210 PRO A O 1
ATOM 1690 N N . THR A 1 211 ? 2.742 15.682 22.183 1.00 91.25 211 THR A N 1
ATOM 1691 C CA . THR A 1 211 ? 1.552 15.767 23.044 1.00 91.25 211 THR A CA 1
ATOM 1692 C C . THR A 1 211 ? 1.355 14.536 23.926 1.00 91.25 211 THR A C 1
ATOM 1694 O O . THR A 1 211 ? 1.037 14.678 25.097 1.00 91.25 211 THR A O 1
ATOM 1697 N N . CYS A 1 212 ? 1.521 13.325 23.382 1.00 90.31 212 CYS A N 1
ATOM 1698 C CA . CYS A 1 212 ? 1.296 12.079 24.134 1.00 90.31 212 CYS A CA 1
ATOM 1699 C C . CYS A 1 212 ? 2.564 11.240 24.336 1.00 90.31 212 CYS A C 1
ATOM 1701 O O . CYS A 1 212 ? 2.476 10.089 24.749 1.00 90.31 212 CYS A O 1
ATOM 1703 N N . GLY A 1 213 ? 3.737 11.771 23.984 1.00 87.69 213 GLY A N 1
ATOM 1704 C CA . GLY A 1 213 ? 5.030 11.138 24.256 1.00 87.69 213 GLY A CA 1
ATOM 1705 C C . GLY A 1 213 ? 5.403 9.943 23.371 1.00 87.69 213 GLY A C 1
ATOM 1706 O O . GLY A 1 213 ? 6.500 9.416 23.534 1.00 87.69 213 GLY A O 1
ATOM 1707 N N . VAL A 1 214 ? 4.555 9.531 22.420 1.00 88.69 214 VAL A N 1
ATOM 1708 C CA . VAL A 1 214 ? 4.877 8.472 21.443 1.00 88.69 214 VAL A CA 1
ATOM 1709 C C . VAL A 1 214 ? 6.111 8.883 20.633 1.00 88.69 214 VAL A C 1
ATOM 1711 O O . VAL A 1 214 ? 6.141 9.982 20.084 1.00 88.69 214 VAL A O 1
ATOM 1714 N N . LYS A 1 215 ? 7.120 8.017 20.531 1.00 90.38 215 LYS A N 1
ATOM 1715 C CA . LYS A 1 215 ? 8.394 8.286 19.841 1.00 90.38 215 LYS A CA 1
ATOM 1716 C C . LYS A 1 215 ? 8.762 7.135 18.908 1.00 90.38 215 LYS A C 1
ATOM 1718 O O . LYS A 1 215 ? 8.223 6.041 19.028 1.00 90.38 215 LYS A O 1
ATOM 1723 N N . ASP A 1 216 ? 9.667 7.426 17.979 1.00 89.25 216 ASP A N 1
ATOM 1724 C CA . ASP A 1 216 ? 10.357 6.450 17.124 1.00 89.25 216 ASP A CA 1
ATOM 1725 C C . ASP A 1 216 ? 9.419 5.570 16.288 1.00 89.25 216 ASP A C 1
ATOM 1727 O O . ASP A 1 216 ? 9.681 4.402 16.010 1.00 89.25 216 ASP A O 1
ATOM 1731 N N . VAL A 1 217 ? 8.311 6.164 15.834 1.00 86.44 217 VAL A N 1
ATOM 1732 C CA . VAL A 1 217 ? 7.308 5.475 15.019 1.00 86.44 217 VAL A CA 1
ATOM 1733 C C . VAL A 1 217 ? 7.533 5.763 13.541 1.00 86.44 217 VAL A C 1
ATOM 1735 O O . VAL A 1 217 ? 7.692 6.915 13.137 1.00 86.44 217 VAL A O 1
ATOM 1738 N N . ASN A 1 218 ? 7.501 4.717 12.716 1.00 87.81 218 ASN A N 1
ATOM 1739 C CA . ASN A 1 218 ? 7.640 4.843 11.270 1.00 87.81 218 ASN A CA 1
ATOM 1740 C C . ASN A 1 218 ? 6.499 5.679 10.646 1.00 87.81 218 ASN A C 1
ATOM 1742 O O . ASN A 1 218 ? 5.320 5.475 10.944 1.00 87.81 218 ASN A O 1
ATOM 1746 N N . ALA A 1 219 ? 6.847 6.602 9.747 1.00 83.06 219 ALA A N 1
ATOM 1747 C CA . ALA A 1 219 ? 5.903 7.514 9.104 1.00 83.06 219 ALA A CA 1
ATOM 1748 C C . ALA A 1 219 ? 4.856 6.814 8.215 1.00 83.06 219 ALA A C 1
ATOM 1750 O O . ALA A 1 219 ? 3.706 7.253 8.197 1.00 83.06 219 ALA A O 1
ATOM 1751 N N . ASP A 1 220 ? 5.222 5.730 7.526 1.00 84.12 220 ASP A N 1
ATOM 1752 C CA . ASP A 1 220 ? 4.300 4.939 6.694 1.00 84.12 220 ASP A CA 1
ATOM 1753 C C . ASP A 1 220 ? 3.324 4.138 7.585 1.00 84.12 220 ASP A C 1
ATOM 1755 O O . ASP A 1 220 ? 2.144 3.961 7.275 1.00 84.12 220 ASP A O 1
ATOM 1759 N N . TYR A 1 221 ? 3.779 3.707 8.769 1.00 87.88 221 TYR A N 1
ATOM 1760 C CA . TYR A 1 221 ? 2.891 3.113 9.774 1.00 87.88 221 TYR A CA 1
ATOM 1761 C C . TYR A 1 221 ? 1.881 4.130 10.308 1.00 87.88 221 TYR A C 1
ATOM 1763 O O . TYR A 1 221 ? 0.684 3.838 10.334 1.00 87.88 221 TYR A O 1
ATOM 1771 N N . ILE A 1 222 ? 2.333 5.343 10.648 1.00 87.25 222 ILE A N 1
ATOM 1772 C CA . ILE A 1 222 ? 1.446 6.453 11.031 1.00 87.25 222 ILE A CA 1
ATOM 1773 C C . ILE A 1 222 ? 0.417 6.725 9.929 1.00 87.25 222 ILE A C 1
ATOM 1775 O O . ILE A 1 222 ? -0.768 6.850 10.239 1.00 87.25 222 ILE A O 1
ATOM 1779 N N . GLY A 1 223 ? 0.848 6.743 8.663 1.00 86.88 223 GLY A N 1
ATOM 1780 C CA . GLY A 1 223 ? -0.031 6.874 7.500 1.00 86.88 223 GLY A CA 1
ATOM 1781 C C . GLY A 1 223 ? -1.164 5.849 7.519 1.00 86.88 223 GLY A C 1
ATOM 1782 O O . GLY A 1 223 ? -2.341 6.221 7.513 1.00 86.88 223 GLY A O 1
ATOM 1783 N N . SER A 1 224 ? -0.833 4.562 7.672 1.00 90.19 224 SER A N 1
ATOM 1784 C CA . SER A 1 224 ? -1.832 3.486 7.765 1.00 90.19 224 SER A CA 1
ATOM 1785 C C . SER A 1 224 ? -2.806 3.658 8.943 1.00 90.19 224 SER A C 1
ATOM 1787 O O . SER A 1 224 ? -4.004 3.381 8.820 1.00 90.19 224 SER A O 1
ATOM 1789 N N . LEU A 1 225 ? -2.341 4.157 10.092 1.00 90.88 225 LEU A N 1
ATOM 1790 C CA . LEU A 1 225 ? -3.218 4.472 11.228 1.00 90.88 225 LEU A CA 1
ATOM 1791 C C . LEU A 1 225 ? -4.159 5.647 10.928 1.00 90.88 225 LEU A C 1
ATOM 1793 O O . LEU A 1 225 ? -5.357 5.581 11.226 1.00 90.88 225 LEU A O 1
ATOM 1797 N N . GLY A 1 226 ? -3.640 6.697 10.291 1.00 90.06 226 GLY A N 1
ATOM 1798 C CA . GLY A 1 226 ? -4.408 7.863 9.866 1.00 90.06 226 GLY A CA 1
ATOM 1799 C C . GLY A 1 226 ? -5.514 7.520 8.866 1.00 90.06 226 GLY A C 1
ATOM 1800 O O . GLY A 1 226 ? -6.626 8.040 8.982 1.00 90.06 226 GLY A O 1
ATOM 1801 N N . ILE A 1 227 ? -5.255 6.591 7.938 1.00 92.19 227 ILE A N 1
ATOM 1802 C CA . ILE A 1 227 ? -6.264 6.051 7.009 1.00 92.19 227 ILE A CA 1
ATOM 1803 C C . ILE A 1 227 ? -7.450 5.470 7.780 1.00 92.19 227 ILE A C 1
ATOM 1805 O O . ILE A 1 227 ? -8.602 5.813 7.503 1.00 92.19 227 ILE A O 1
ATOM 1809 N N . GLY A 1 228 ? -7.171 4.622 8.772 1.00 92.50 228 GLY A N 1
ATOM 1810 C CA . GLY A 1 228 ? -8.206 4.013 9.604 1.00 92.50 228 GLY A CA 1
ATOM 1811 C C . GLY A 1 228 ? -8.997 5.051 10.389 1.00 92.50 228 GLY A C 1
ATOM 1812 O O . GLY A 1 228 ? -10.226 5.009 10.402 1.00 92.50 228 GLY A O 1
ATOM 1813 N N . ARG A 1 229 ? -8.320 6.046 10.973 1.00 91.56 229 ARG A N 1
ATOM 1814 C CA . ARG A 1 229 ? -8.988 7.167 11.652 1.00 91.56 229 ARG A CA 1
ATOM 1815 C C . ARG A 1 229 ? -9.931 7.915 10.713 1.00 91.56 229 ARG A C 1
ATOM 1817 O O . ARG A 1 229 ? -11.080 8.144 11.076 1.00 91.56 229 ARG A O 1
ATOM 1824 N N . ASN A 1 230 ? -9.476 8.277 9.516 1.00 91.00 230 ASN A N 1
ATOM 1825 C CA . ASN A 1 230 ? -10.294 9.010 8.549 1.00 91.00 230 ASN A CA 1
ATOM 1826 C C . ASN A 1 230 ? -11.481 8.170 8.054 1.00 91.00 230 ASN A C 1
ATOM 1828 O O . ASN A 1 230 ? -12.560 8.711 7.824 1.00 91.00 230 ASN A O 1
ATOM 1832 N N . PHE A 1 231 ? -11.312 6.850 7.931 1.00 92.69 231 PHE A N 1
ATOM 1833 C CA . PHE A 1 231 ? -12.418 5.940 7.638 1.00 92.69 231 PHE A CA 1
ATOM 1834 C C . PHE A 1 231 ? -13.465 5.951 8.752 1.00 92.69 231 PHE A C 1
ATOM 1836 O O . PHE A 1 231 ? -14.649 6.115 8.470 1.00 92.69 231 PHE A O 1
ATOM 1843 N N . ARG A 1 232 ? -13.033 5.836 10.013 1.00 90.81 232 ARG A N 1
ATOM 1844 C CA . ARG A 1 232 ? -13.930 5.900 11.173 1.00 90.81 232 ARG A CA 1
ATOM 1845 C C . ARG A 1 232 ? -14.657 7.241 11.242 1.00 90.81 232 ARG A C 1
ATOM 1847 O O . ARG A 1 232 ? -15.875 7.243 11.284 1.00 90.81 232 ARG A O 1
ATOM 1854 N N . LYS A 1 233 ? -13.948 8.368 11.122 1.00 89.31 233 LYS A N 1
ATOM 1855 C CA . LYS A 1 233 ? -14.565 9.709 11.079 1.00 89.31 233 LYS A CA 1
ATOM 1856 C C . LYS A 1 233 ? -15.618 9.850 9.967 1.00 89.31 233 LYS A C 1
ATOM 1858 O O . LYS A 1 233 ? -16.536 10.633 10.111 1.00 89.31 233 LYS A O 1
ATOM 1863 N N . LYS A 1 234 ? -15.490 9.118 8.854 1.00 89.88 234 LYS A N 1
ATOM 1864 C CA . LYS A 1 234 ? -16.452 9.179 7.743 1.00 89.88 234 LYS A CA 1
ATOM 1865 C C . LYS A 1 234 ? -17.708 8.324 7.962 1.00 89.88 234 LYS A C 1
ATOM 1867 O O . LYS A 1 234 ? -18.747 8.651 7.403 1.00 89.88 234 LYS A O 1
ATOM 1872 N N . TRP A 1 235 ? -17.599 7.205 8.677 1.00 87.81 235 TRP A N 1
ATOM 1873 C CA . TRP A 1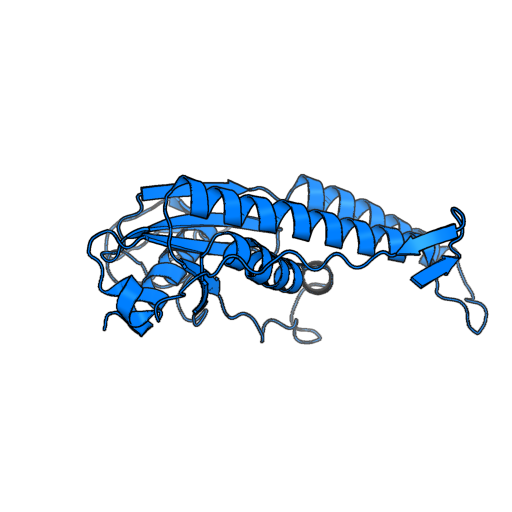 235 ? -18.655 6.180 8.725 1.00 87.81 235 TRP A CA 1
ATOM 1874 C C . TRP A 1 235 ? -19.142 5.820 10.138 1.00 87.81 235 TRP A C 1
ATOM 1876 O O . TRP A 1 235 ? -20.063 5.019 10.257 1.00 87.81 235 TRP A O 1
ATOM 1886 N N . LEU A 1 236 ? -18.512 6.351 11.189 1.00 81.44 236 LEU A N 1
ATOM 1887 C CA . LEU A 1 236 ? -18.832 6.100 12.604 1.00 81.44 236 LEU A CA 1
ATOM 1888 C C . LEU A 1 236 ? -19.076 7.369 13.425 1.00 81.44 236 LEU A C 1
ATOM 1890 O O . LEU A 1 236 ? -19.371 7.234 14.610 1.00 81.44 236 LEU A O 1
ATOM 1894 N N . ALA A 1 237 ? -18.846 8.548 12.842 1.00 65.62 237 ALA A N 1
ATOM 1895 C CA . ALA A 1 237 ? -19.158 9.826 13.471 1.00 65.62 237 ALA A CA 1
ATOM 1896 C C . ALA A 1 237 ? -20.544 10.267 12.995 1.00 65.62 237 ALA A C 1
ATOM 1898 O O . ALA A 1 237 ? -21.520 9.701 13.526 1.00 65.62 237 ALA A O 1
#

pLDDT: mean 85.11, std 10.3, range [52.53, 97.88]

InterPro domains:
  IPR010095 Cas12f1-like, TNB domain [PF07282] (162-227)
  IPR010095 Cas12f1-like, TNB domain [TIGR01766] (108-188)

Mean predicted aligned error: 8.02 Å

Radius of gyration: 20.99 Å; Cα contacts (8 Å, |Δi|>4): 338; chains: 1; bounding box: 48×40×63 Å

Solvent-accessible surface area (backbone atoms only — not comparable to full-atom values): 13509 Å² total; per-residue (Å²): 92,80,42,83,49,98,93,44,79,42,79,52,76,90,77,83,72,81,75,74,86,64,83,75,70,54,70,59,63,51,59,69,41,91,84,30,27,32,23,13,40,27,78,44,83,68,48,36,33,27,36,32,32,28,39,80,88,64,53,76,80,46,76,50,75,44,81,20,62,68,64,49,51,53,50,48,55,55,52,50,51,52,54,52,50,56,74,70,52,89,76,75,62,88,95,59,66,83,63,47,72,60,51,50,49,53,52,52,50,50,46,50,53,21,53,55,52,20,48,53,52,41,52,52,26,55,75,71,60,24,53,30,37,38,34,61,55,63,90,78,76,62,82,59,88,89,79,60,56,72,70,55,44,52,42,59,74,70,49,46,60,69,52,23,54,57,47,27,43,59,56,21,48,78,72,63,23,45,70,46,70,30,70,57,74,58,14,72,36,38,34,82,86,76,67,38,58,45,46,69,49,84,98,51,67,31,25,29,27,80,78,78,66,50,61,80,38,48,46,57,56,43,26,15,47,18,42,45,50,46,44,39,62,72,67,69,107

Foldseek 3Di:
DWDQDPVGIDDDDDDDDDQPPLPQDDPLVLLPDQAAWEWFWFQDLQRWIKIFIAHLVLDTDDIDIDGCNVVVVVLVVLVVVLVVQVVVDPDDDPPDDRPVVSVVVLVVSLLVSLLVLLVVSLVVCVVSVHQEYEYEDPVPPQPDPPPDDPVSNVSVVSPSVVSNLVNNQVSNVSVNHHYYYFHQPCQQFAQLPPRAGWDDDPPDQWTAGPVPGRGGHGSSNSSSSSRVVRVSVVRVD

Nearest PDB structures (foldseek):
  8j3r-assembly1_A  TM=7.374E-01  e=4.853E-12  Sulfoacidibacillus thermotolerans
  7pla-assembly1_A  TM=6.313E-01  e=2.543E-05  Scytonema hofmannii
  8axa-assembly1_A  TM=6.073E-01  e=2.696E-05  Scytonema hofmannii
  8bd6-assembly1_A  TM=5.938E-01  e=2.696E-05  Scytonema hofmannii
  8qwd-assembly1_A  TM=5.584E-01  e=2.062E-03  synthetic construct